Protein AF-A0A940KPQ1-F1 (afdb_monomer_lite)

Sequence (188 aa):
MYTQKNNQLLLIQVLRGIASFMVVLFHATENFRLNFDSEFLSGFFSFGAAGVDLFFVLSGFIITYTSGSLVGRPSNVSYFLKRRVIRIFPIYWIIAAAFLCVQLALPSFYKNGYSFTGFNLLGTFLLLPGHSMVNGVSWTLTNELFFYILFIAAFLIRNRALLYSLATGYCLLLIGVFFSGQFMSLSD

pLDDT: mean 78.95, std 11.66, range [35.66, 93.62]

Radius of gyration: 18.88 Å; chains: 1; bounding box: 43×40×50 Å

Secondary structure (DSSP, 8-state):
-HHHHHHHHHHHHHHHHHHHHHHHHHHHHHHHHHHH---TTTTTTGGGGHHHHHHHHHHHHHHHHHHGGGTT-HHHHHHHHHHHHHHHHHHHHHHHHHHHHHHHH-GGG-SS-----HHHHHHHHHT-SSS--SSGGGHHHHHHHHHHHHHHHHHH---HHHHHHHHHHHHHHHHHHHHHHHHHTT--

Foldseek 3Di:
DVVVVVVVVVVLVVLLVVLVVLLVVQVVQVLCCQQVVDCVCPPVSVVSVVSLVSNVVSLLVCLCVVCPVVAPPPVVLVVVVVVVCVVPLVVQVVVQVVLVVCCVVPVSSGPDGADPDPVQVCCQNVVNPDHDHSDNVSVSVSVSVVSSVLSVCVRPPPDVVVSVCVVVVVVVVVVVSVVVVVVVVVVD

Structure (mmCIF, N/CA/C/O backbone):
data_AF-A0A940KPQ1-F1
#
_entry.id   AF-A0A940KPQ1-F1
#
loop_
_atom_site.group_PDB
_atom_site.id
_atom_site.type_symbol
_atom_site.label_atom_id
_atom_site.label_alt_id
_atom_site.label_comp_id
_atom_site.label_asym_id
_atom_site.label_entity_id
_atom_site.label_seq_id
_atom_site.pdbx_PDB_ins_code
_atom_site.Cartn_x
_atom_site.Cartn_y
_atom_site.Cartn_z
_atom_site.occupancy
_atom_site.B_iso_or_equiv
_atom_site.auth_seq_id
_atom_site.auth_comp_id
_atom_site.auth_asym_id
_atom_site.auth_atom_id
_atom_site.pdbx_PDB_model_num
ATOM 1 N N . MET A 1 1 ? -15.931 -24.791 19.110 1.00 51.72 1 MET A N 1
ATOM 2 C CA . MET A 1 1 ? -16.260 -23.411 18.674 1.00 51.72 1 MET A CA 1
ATOM 3 C C . MET A 1 1 ? -15.014 -22.543 18.429 1.00 51.72 1 MET A C 1
ATOM 5 O O . MET A 1 1 ? -14.944 -21.917 17.380 1.00 51.72 1 MET A O 1
ATOM 9 N N . TYR A 1 2 ? -13.992 -22.548 19.303 1.00 54.06 2 TYR A N 1
ATOM 10 C CA . TYR A 1 2 ? -12.724 -21.809 19.086 1.00 54.06 2 TYR A CA 1
ATOM 11 C C . TYR A 1 2 ? -11.953 -22.211 17.812 1.00 54.06 2 TYR A C 1
ATOM 13 O O . TYR A 1 2 ? -11.457 -21.350 17.089 1.00 54.06 2 TYR A O 1
ATOM 21 N N . THR A 1 3 ? -11.905 -23.504 17.489 1.00 63.06 3 THR A N 1
ATOM 22 C CA . THR A 1 3 ? -11.176 -24.042 16.327 1.00 63.06 3 THR A CA 1
ATOM 23 C C . THR A 1 3 ? -11.735 -23.543 14.989 1.00 63.06 3 THR A C 1
ATOM 25 O O . THR A 1 3 ? -10.985 -23.244 14.066 1.00 63.06 3 THR A O 1
ATOM 28 N N . GLN A 1 4 ? -13.057 -23.367 14.897 1.00 63.44 4 GLN A N 1
ATOM 29 C CA . GLN A 1 4 ? -13.730 -22.927 13.671 1.00 63.44 4 GLN A CA 1
ATOM 30 C C . GLN A 1 4 ? -13.425 -21.455 13.345 1.00 63.44 4 GLN A C 1
ATOM 32 O O . GLN A 1 4 ? -13.204 -21.111 12.186 1.00 63.44 4 GLN A O 1
ATOM 37 N N . LYS A 1 5 ? -13.332 -20.597 14.372 1.00 66.56 5 LYS A N 1
ATOM 38 C CA . LYS A 1 5 ? -13.001 -19.170 14.222 1.00 66.56 5 LYS A CA 1
ATOM 39 C C . LYS A 1 5 ? -11.561 -18.961 13.737 1.00 66.56 5 LYS A C 1
ATOM 41 O O . LYS A 1 5 ? -11.316 -18.091 12.905 1.00 66.56 5 LYS A O 1
ATOM 46 N N . ASN A 1 6 ? -10.625 -19.789 14.203 1.00 72.75 6 ASN A N 1
ATOM 47 C CA . ASN A 1 6 ? -9.234 -19.756 13.743 1.00 72.75 6 ASN A CA 1
ATOM 48 C C . ASN A 1 6 ? -9.102 -20.223 12.288 1.00 72.75 6 ASN A C 1
ATOM 50 O O . ASN A 1 6 ? -8.388 -19.588 11.516 1.00 72.75 6 ASN A O 1
ATOM 54 N N . ASN A 1 7 ? -9.849 -21.257 11.888 1.00 76.75 7 ASN A N 1
ATOM 55 C CA . ASN A 1 7 ? -9.858 -21.734 10.502 1.00 76.75 7 ASN A CA 1
ATOM 56 C C . ASN A 1 7 ? -10.435 -20.692 9.530 1.00 76.75 7 ASN A C 1
ATOM 58 O O . ASN A 1 7 ? -9.906 -20.522 8.436 1.00 76.75 7 ASN A O 1
ATOM 62 N N . GLN A 1 8 ? -11.469 -19.946 9.933 1.00 79.69 8 GLN A N 1
ATOM 63 C CA . GLN A 1 8 ? -12.018 -18.849 9.124 1.00 79.69 8 GLN A CA 1
ATOM 64 C C . GLN A 1 8 ? -11.009 -17.712 8.931 1.00 79.69 8 GLN A C 1
ATOM 66 O O . GLN A 1 8 ? -10.818 -17.235 7.814 1.00 79.69 8 GLN A O 1
ATOM 71 N N . LEU A 1 9 ? -10.326 -17.296 10.002 1.00 82.19 9 LEU A N 1
ATOM 72 C CA . LEU A 1 9 ? -9.284 -16.272 9.907 1.00 82.19 9 LEU A CA 1
ATOM 73 C C . LEU A 1 9 ? -8.110 -16.743 9.044 1.00 82.19 9 LEU A C 1
ATOM 75 O O . LEU A 1 9 ? -7.600 -15.957 8.250 1.00 82.19 9 LEU A O 1
ATOM 79 N N . LEU A 1 10 ? -7.715 -18.015 9.158 1.00 88.69 10 LEU A N 1
ATOM 80 C CA . LEU A 1 10 ? -6.682 -18.616 8.317 1.00 88.69 10 LEU A CA 1
ATOM 81 C C . LEU A 1 10 ? -7.077 -18.582 6.838 1.00 88.69 10 LEU A C 1
ATOM 83 O O . LEU A 1 10 ? -6.284 -18.123 6.022 1.00 88.69 10 LEU A O 1
ATOM 87 N N . LEU A 1 11 ? -8.305 -18.988 6.502 1.00 90.31 11 LEU A N 1
ATOM 88 C CA . LEU A 1 11 ? -8.808 -18.965 5.127 1.00 90.31 11 LEU A CA 1
ATOM 89 C C . LEU A 1 11 ? -8.723 -17.557 4.525 1.00 90.31 11 LEU A C 1
ATOM 91 O O . LEU A 1 11 ? -8.277 -17.395 3.395 1.00 90.31 11 LEU A O 1
ATOM 95 N N . ILE A 1 12 ? -9.082 -16.522 5.289 1.00 89.81 12 ILE A N 1
ATOM 96 C CA . ILE A 1 12 ? -8.999 -15.144 4.793 1.00 89.81 12 ILE A CA 1
ATOM 97 C C . ILE A 1 12 ? -7.542 -14.716 4.586 1.00 89.81 12 ILE A C 1
ATOM 99 O O . ILE A 1 12 ? -7.241 -14.039 3.606 1.00 89.81 12 ILE A O 1
ATOM 103 N N . GLN A 1 13 ? -6.616 -15.111 5.465 1.00 88.44 13 GLN A N 1
ATOM 104 C CA . GLN A 1 13 ? -5.192 -14.837 5.239 1.00 88.44 13 GLN A CA 1
ATOM 105 C C . GLN A 1 13 ? -4.672 -15.551 3.985 1.00 88.44 13 GLN A C 1
ATOM 107 O O . GLN A 1 13 ? -3.906 -14.953 3.234 1.00 88.44 13 GLN A O 1
ATOM 112 N N . VAL A 1 14 ? -5.118 -16.784 3.729 1.00 92.12 14 VAL A N 1
ATOM 113 C CA . VAL A 1 14 ? -4.791 -17.535 2.506 1.00 92.12 14 VAL A CA 1
ATOM 114 C C . VAL A 1 14 ? -5.335 -16.813 1.274 1.00 92.12 14 VAL A C 1
ATOM 116 O O . VAL A 1 14 ? -4.585 -16.583 0.331 1.00 92.12 14 VAL A O 1
ATOM 119 N N . LEU A 1 15 ? -6.596 -16.374 1.302 1.00 92.12 15 LEU A N 1
ATOM 120 C CA . LEU A 1 15 ? -7.201 -15.607 0.209 1.00 92.12 15 LEU A CA 1
ATOM 121 C C . LEU A 1 15 ? -6.478 -14.279 -0.039 1.00 92.12 15 LEU A C 1
ATOM 123 O O . LEU A 1 15 ? -6.266 -13.912 -1.189 1.00 92.12 15 LEU A O 1
ATOM 127 N N . ARG A 1 16 ? -6.034 -13.582 1.015 1.00 90.00 16 ARG A N 1
ATOM 128 C CA . ARG A 1 16 ? -5.179 -12.390 0.875 1.00 90.00 16 ARG A CA 1
ATOM 129 C C . ARG A 1 16 ? -3.834 -12.732 0.239 1.00 90.00 16 ARG A C 1
ATOM 131 O O . ARG A 1 16 ? -3.353 -11.960 -0.582 1.00 90.00 16 ARG A O 1
ATOM 138 N N . GLY A 1 17 ? -3.254 -13.879 0.590 1.00 89.69 17 GLY A N 1
ATOM 139 C CA . GLY A 1 17 ? -2.050 -14.408 -0.049 1.00 89.69 17 GLY A CA 1
ATOM 140 C C . GLY A 1 17 ? -2.253 -14.614 -1.548 1.00 89.69 17 GLY A C 1
ATOM 141 O O . GLY A 1 17 ? -1.495 -14.065 -2.343 1.00 89.69 17 GLY A O 1
ATOM 142 N N . ILE A 1 18 ? -3.328 -15.304 -1.935 1.00 93.31 18 ILE A N 1
ATOM 143 C CA . ILE A 1 18 ? -3.707 -15.518 -3.340 1.00 93.31 18 ILE A CA 1
ATOM 144 C C . ILE A 1 18 ? -3.902 -14.176 -4.056 1.00 93.31 18 ILE A C 1
ATOM 146 O O . ILE A 1 18 ? -3.306 -13.956 -5.106 1.00 93.31 18 ILE A O 1
ATOM 150 N N . ALA A 1 19 ? -4.657 -13.253 -3.457 1.00 91.25 19 ALA A N 1
ATOM 151 C CA . ALA A 1 19 ? -4.898 -11.922 -4.005 1.00 91.25 19 ALA A CA 1
ATOM 152 C C . ALA A 1 19 ? -3.587 -11.151 -4.241 1.00 91.25 19 ALA A C 1
ATOM 154 O O . ALA A 1 19 ? -3.360 -10.633 -5.330 1.00 91.25 19 ALA A O 1
ATOM 155 N N . SER A 1 20 ? -2.678 -11.139 -3.261 1.00 89.38 20 SER A N 1
ATOM 156 C CA . SER A 1 20 ? -1.368 -10.493 -3.412 1.00 89.38 20 SER A CA 1
ATOM 157 C C . SER A 1 20 ? -0.490 -11.167 -4.472 1.00 89.38 20 SER A C 1
ATOM 159 O O . SER A 1 20 ? 0.206 -10.483 -5.216 1.00 89.38 20 SER A O 1
ATOM 161 N N . PHE A 1 21 ? -0.553 -12.494 -4.595 1.00 91.38 21 PHE A N 1
ATOM 162 C CA . PHE A 1 21 ? 0.212 -13.236 -5.595 1.00 91.38 21 PHE A CA 1
ATOM 163 C C . PHE A 1 21 ? -0.278 -12.953 -7.019 1.00 91.38 21 PHE A C 1
ATOM 165 O O . PHE A 1 21 ? 0.530 -12.738 -7.918 1.00 91.38 21 PHE A O 1
ATOM 172 N N . MET A 1 22 ? -1.594 -12.861 -7.212 1.00 91.19 22 MET A N 1
ATOM 173 C CA . MET A 1 22 ? -2.201 -12.432 -8.474 1.00 91.19 22 MET A CA 1
ATOM 174 C C . MET A 1 22 ? -1.695 -11.049 -8.915 1.00 91.19 22 MET A C 1
ATOM 176 O O . MET A 1 22 ? -1.336 -10.870 -10.078 1.00 91.19 22 MET A O 1
ATOM 180 N N . VAL A 1 23 ? -1.600 -10.098 -7.980 1.00 88.50 23 VAL A N 1
ATOM 181 C CA . VAL A 1 23 ? -1.068 -8.747 -8.232 1.00 88.50 23 VAL A CA 1
ATOM 182 C C . VAL A 1 23 ? 0.413 -8.790 -8.614 1.00 88.50 23 VAL A C 1
ATOM 184 O O . VAL A 1 23 ? 0.829 -8.104 -9.548 1.00 88.50 23 VAL A O 1
ATOM 187 N N . VAL A 1 24 ? 1.211 -9.622 -7.933 1.00 89.31 24 VAL A N 1
ATOM 188 C CA . VAL A 1 24 ? 2.631 -9.826 -8.266 1.00 89.31 24 VAL A CA 1
ATOM 189 C C . VAL A 1 24 ? 2.787 -10.368 -9.684 1.00 89.31 24 VAL A C 1
ATOM 191 O O . VAL A 1 24 ? 3.602 -9.838 -10.431 1.00 89.31 24 VAL A O 1
ATOM 194 N N . LEU A 1 25 ? 2.005 -11.379 -10.074 1.00 90.00 25 LEU A N 1
ATOM 195 C CA . LEU A 1 25 ? 2.069 -11.956 -11.419 1.00 90.00 25 LEU A CA 1
ATOM 196 C C . LEU A 1 25 ? 1.697 -10.935 -12.496 1.00 90.00 25 LEU A C 1
ATOM 198 O O . LEU A 1 25 ? 2.439 -10.787 -13.464 1.00 90.00 25 LEU A O 1
ATOM 202 N N . PHE A 1 26 ? 0.610 -10.186 -12.289 1.00 88.81 26 PHE A N 1
ATOM 203 C CA . PHE A 1 26 ? 0.192 -9.118 -13.198 1.00 88.81 26 PHE A CA 1
ATOM 204 C C . PHE A 1 26 ? 1.308 -8.088 -13.414 1.00 88.81 26 PHE A C 1
ATOM 206 O O . PHE A 1 26 ? 1.718 -7.834 -14.550 1.00 88.81 26 PHE A O 1
ATOM 213 N N . HIS A 1 27 ? 1.861 -7.542 -12.327 1.00 86.38 27 HIS A N 1
ATOM 214 C CA . HIS A 1 27 ? 2.927 -6.549 -12.423 1.00 86.38 27 HIS A CA 1
ATOM 215 C C . HIS A 1 27 ? 4.235 -7.131 -12.953 1.00 86.38 27 HIS A C 1
ATOM 217 O O . HIS A 1 27 ? 4.940 -6.424 -13.664 1.00 86.38 27 HIS A O 1
ATOM 223 N N . ALA A 1 28 ? 4.571 -8.384 -12.649 1.00 85.75 28 ALA A N 1
ATOM 224 C CA . ALA A 1 28 ? 5.760 -9.028 -13.195 1.00 85.75 28 ALA A CA 1
ATOM 225 C C . ALA A 1 28 ? 5.675 -9.124 -14.722 1.00 85.75 28 ALA A C 1
ATOM 227 O O . ALA A 1 28 ? 6.611 -8.712 -15.404 1.00 85.75 28 ALA A O 1
ATOM 228 N N . THR A 1 29 ? 4.540 -9.579 -15.263 1.00 86.94 29 THR A N 1
ATOM 229 C CA . THR A 1 29 ? 4.355 -9.651 -16.719 1.00 86.94 29 THR A CA 1
ATOM 230 C C . THR A 1 29 ? 4.298 -8.286 -17.382 1.00 86.94 29 THR A C 1
ATOM 232 O O . THR A 1 29 ? 4.882 -8.110 -18.446 1.00 86.94 29 THR A O 1
ATOM 235 N N . GLU A 1 30 ? 3.671 -7.295 -16.745 1.00 83.94 30 GLU A N 1
ATOM 236 C CA . GLU A 1 30 ? 3.587 -5.954 -17.324 1.00 83.94 30 GLU A CA 1
ATOM 237 C C . GLU A 1 30 ? 4.941 -5.233 -17.296 1.00 83.94 30 GLU A C 1
ATOM 239 O O . GLU A 1 30 ? 5.336 -4.616 -18.281 1.00 83.94 30 GLU A O 1
ATOM 244 N N . ASN A 1 31 ? 5.719 -5.379 -16.217 1.00 80.75 31 ASN A N 1
ATOM 245 C CA . ASN A 1 31 ? 7.088 -4.861 -16.175 1.00 80.75 31 ASN A CA 1
ATOM 246 C C . ASN A 1 31 ? 7.994 -5.572 -17.183 1.00 80.75 31 ASN A C 1
ATOM 248 O O . ASN A 1 31 ? 8.856 -4.922 -17.772 1.00 80.75 31 ASN A O 1
ATOM 252 N N . PHE A 1 32 ? 7.811 -6.878 -17.398 1.00 83.00 32 PHE A N 1
ATOM 253 C CA . PHE A 1 32 ? 8.580 -7.610 -18.399 1.00 83.00 32 PHE A CA 1
ATOM 254 C C . PHE A 1 32 ? 8.265 -7.105 -19.813 1.00 83.00 32 PHE A C 1
ATOM 256 O O . PHE A 1 32 ? 9.176 -6.795 -20.579 1.00 83.00 32 PHE A O 1
ATOM 263 N N . ARG A 1 33 ? 6.977 -6.912 -20.117 1.00 84.31 33 ARG A N 1
ATOM 264 C CA . ARG A 1 33 ? 6.513 -6.340 -21.384 1.00 84.31 33 ARG A CA 1
ATOM 265 C C . ARG A 1 33 ? 7.073 -4.943 -21.630 1.00 84.31 33 ARG A C 1
ATOM 267 O O . ARG A 1 33 ? 7.603 -4.686 -22.703 1.00 84.31 33 ARG A O 1
ATOM 274 N N . LEU A 1 34 ? 6.980 -4.056 -20.638 1.00 81.25 34 LEU A N 1
ATOM 275 C CA . LEU A 1 34 ? 7.392 -2.657 -20.771 1.0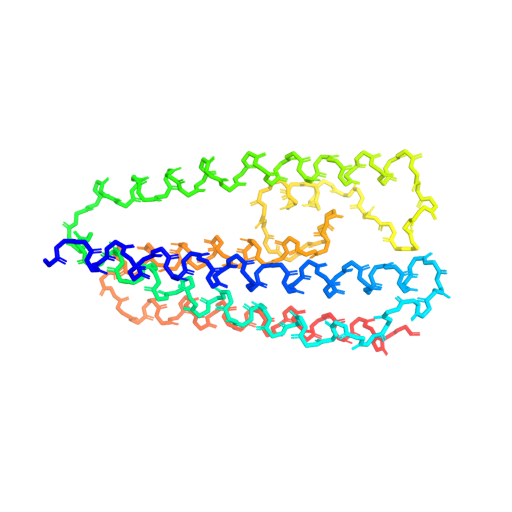0 81.25 34 LEU A CA 1
ATOM 276 C C . LEU A 1 34 ? 8.912 -2.481 -20.872 1.00 81.25 34 LEU A C 1
ATOM 278 O O . LEU A 1 34 ? 9.370 -1.626 -21.626 1.00 81.25 34 LEU A O 1
ATOM 282 N N . ASN A 1 35 ? 9.703 -3.258 -20.125 1.00 79.88 35 ASN A N 1
ATOM 283 C CA . ASN A 1 35 ? 11.156 -3.063 -20.075 1.00 79.88 35 ASN A CA 1
ATOM 284 C C . ASN A 1 35 ? 11.928 -3.902 -21.106 1.00 79.88 35 ASN A C 1
ATOM 286 O O . ASN A 1 35 ? 13.008 -3.481 -21.512 1.00 79.88 35 ASN A O 1
ATOM 290 N N . PHE A 1 36 ? 11.385 -5.036 -21.566 1.00 80.00 36 PHE A N 1
ATOM 291 C CA . PHE A 1 36 ? 12.071 -5.947 -22.497 1.00 80.00 36 PHE A CA 1
ATOM 292 C C . PHE A 1 36 ? 11.405 -6.072 -23.873 1.00 80.00 36 PHE A C 1
ATOM 294 O O . PHE A 1 36 ? 11.837 -6.909 -24.662 1.00 80.00 36 PHE A O 1
ATOM 301 N N . ASP A 1 37 ? 10.353 -5.293 -24.154 1.00 79.56 37 ASP A N 1
ATOM 302 C CA . ASP A 1 37 ? 9.565 -5.370 -25.398 1.00 79.56 37 ASP A CA 1
ATOM 303 C C . ASP A 1 37 ? 9.145 -6.809 -25.748 1.00 79.56 37 ASP A C 1
ATOM 305 O O . ASP A 1 37 ? 9.124 -7.226 -26.904 1.00 79.56 37 ASP A O 1
ATOM 309 N N . SER A 1 38 ? 8.832 -7.596 -24.715 1.00 79.06 38 SER A N 1
ATOM 310 C CA . SER A 1 38 ? 8.488 -9.007 -24.844 1.00 79.06 38 SER A CA 1
ATOM 311 C C . SER A 1 38 ? 7.015 -9.235 -24.542 1.00 79.06 38 SER A C 1
ATOM 313 O O . SER A 1 38 ? 6.524 -8.891 -23.470 1.00 79.06 38 SER A O 1
ATOM 315 N N . GLU A 1 39 ? 6.311 -9.898 -25.455 1.00 81.31 39 GLU A N 1
ATOM 316 C CA . GLU A 1 39 ? 4.930 -10.334 -25.224 1.00 81.31 39 GLU A CA 1
ATOM 317 C C . GLU A 1 39 ? 4.837 -11.627 -24.399 1.00 81.31 39 GLU A C 1
ATOM 319 O O . GLU A 1 39 ? 3.757 -12.200 -24.256 1.00 81.31 39 GLU A O 1
ATOM 324 N N . PHE A 1 40 ? 5.952 -12.108 -23.839 1.00 74.19 40 PHE A N 1
ATOM 325 C CA . PHE A 1 40 ? 5.974 -13.329 -23.043 1.00 74.19 40 PHE A CA 1
ATOM 326 C C . PHE A 1 40 ? 4.969 -13.244 -21.883 1.00 74.19 40 PHE A C 1
ATOM 328 O O . PHE A 1 40 ? 5.137 -12.460 -20.950 1.00 74.19 40 PHE A O 1
ATOM 335 N N . LEU A 1 41 ? 3.907 -14.058 -21.963 1.00 75.31 41 LEU A N 1
ATOM 336 C CA . LEU A 1 41 ? 2.776 -14.090 -21.022 1.00 75.31 41 LEU A CA 1
ATOM 337 C C . LEU A 1 41 ? 1.992 -12.766 -20.913 1.00 75.31 41 LEU A C 1
ATOM 339 O O . LEU A 1 41 ? 1.217 -12.584 -19.969 1.00 75.31 41 LEU A O 1
ATOM 343 N N . SER A 1 42 ? 2.146 -11.854 -21.879 1.00 76.31 42 SER A N 1
ATOM 344 C CA . SER A 1 42 ? 1.364 -10.620 -21.941 1.00 76.31 42 SER A CA 1
ATOM 345 C C . SER A 1 42 ? -0.131 -10.937 -22.009 1.00 76.31 42 SER A C 1
ATOM 347 O O . SER A 1 42 ? -0.561 -11.864 -22.693 1.00 76.31 42 SER A O 1
ATOM 349 N N . GLY A 1 43 ? -0.933 -10.218 -21.224 1.00 76.19 43 GLY A N 1
ATOM 350 C CA . GLY A 1 43 ? -2.380 -10.432 -21.128 1.00 76.19 43 GLY A CA 1
ATOM 351 C C . GLY A 1 43 ? -2.805 -11.694 -20.365 1.00 76.19 43 GLY A C 1
ATOM 352 O O . GLY A 1 43 ? -3.913 -11.710 -19.825 1.00 76.19 43 GLY A O 1
ATOM 353 N N . PHE A 1 44 ? -1.937 -12.704 -20.223 1.00 81.81 44 PHE A N 1
ATOM 354 C CA . PHE A 1 44 ? -2.263 -13.964 -19.545 1.00 81.81 44 PHE A CA 1
ATOM 355 C C . PHE A 1 44 ? -2.635 -13.744 -18.077 1.00 81.81 44 PHE A C 1
ATOM 357 O O . PHE A 1 44 ? -3.605 -14.318 -17.597 1.00 81.81 44 PHE A O 1
ATOM 364 N N . PHE A 1 45 ? -1.926 -12.848 -17.384 1.00 86.25 45 PHE A N 1
ATOM 365 C CA . PHE A 1 45 ? -2.213 -12.473 -15.994 1.00 86.25 45 PHE A CA 1
ATOM 366 C C . PHE A 1 45 ? -2.970 -11.148 -15.854 1.00 86.25 45 PHE A C 1
ATOM 368 O O . PHE A 1 45 ? -2.969 -10.561 -14.775 1.00 86.25 45 PHE A O 1
ATOM 375 N N . SER A 1 46 ? -3.655 -10.677 -16.903 1.00 82.56 46 SER A N 1
ATOM 376 C CA . SER A 1 46 ? -4.476 -9.451 -16.852 1.00 82.56 46 SER A CA 1
ATOM 377 C C . SER A 1 46 ? -5.535 -9.493 -15.743 1.00 82.56 46 SER A C 1
ATOM 379 O O . SER A 1 46 ? -5.765 -8.501 -15.054 1.00 82.56 46 SER A O 1
ATOM 381 N N . PHE A 1 47 ? -6.102 -10.676 -15.486 1.00 83.88 47 PHE A N 1
ATOM 382 C CA . PHE A 1 47 ? -7.036 -10.922 -14.386 1.00 83.88 47 PHE A CA 1
ATOM 383 C C . PHE A 1 47 ? -6.423 -10.672 -12.996 1.00 83.88 47 PHE A C 1
ATOM 385 O O . PHE A 1 47 ? -7.151 -10.507 -12.018 1.00 83.88 47 PHE A O 1
ATOM 392 N N . GLY A 1 48 ? -5.091 -10.628 -12.885 1.00 84.12 48 GLY A N 1
ATOM 393 C CA . GLY A 1 48 ? -4.393 -10.370 -11.633 1.00 84.12 48 GLY A CA 1
ATOM 394 C C . GLY A 1 48 ? -4.633 -8.968 -11.070 1.00 84.12 48 GLY A C 1
ATOM 395 O O . GLY A 1 48 ? -4.513 -8.782 -9.859 1.00 84.12 48 GLY A O 1
ATOM 396 N N . ALA A 1 49 ? -5.087 -8.019 -11.899 1.00 83.62 49 ALA A N 1
ATOM 397 C CA . ALA A 1 49 ? -5.545 -6.704 -11.452 1.00 83.62 49 ALA A CA 1
ATOM 398 C C . ALA A 1 49 ? -6.708 -6.797 -10.443 1.00 83.62 49 ALA A C 1
ATOM 400 O O . ALA A 1 49 ? -6.715 -6.071 -9.450 1.00 83.62 49 ALA A O 1
ATOM 401 N N . ALA A 1 50 ? -7.619 -7.767 -10.608 1.00 87.00 50 ALA A N 1
ATOM 402 C CA . ALA A 1 50 ? -8.722 -8.010 -9.667 1.00 87.00 50 ALA A CA 1
ATOM 403 C C . ALA A 1 50 ? -8.240 -8.471 -8.276 1.00 87.00 50 ALA A C 1
ATOM 405 O O . ALA A 1 50 ? -8.979 -8.408 -7.289 1.00 87.00 50 ALA A O 1
ATOM 406 N N . GLY A 1 51 ? -6.985 -8.924 -8.170 1.00 87.06 51 GLY A N 1
ATOM 407 C CA . GLY A 1 51 ? -6.356 -9.240 -6.891 1.00 87.06 51 GLY A CA 1
ATOM 408 C C . GLY A 1 51 ? -6.272 -8.022 -5.967 1.00 87.06 51 GLY A C 1
ATOM 409 O O . GLY A 1 51 ? -6.375 -8.178 -4.751 1.00 87.06 51 GLY A O 1
ATOM 410 N N . VAL A 1 52 ? -6.162 -6.809 -6.519 1.00 84.62 52 VAL A N 1
ATOM 411 C CA . VAL A 1 52 ? -6.148 -5.566 -5.734 1.00 84.62 52 VAL A CA 1
ATOM 412 C C . VAL A 1 52 ? -7.482 -5.377 -5.010 1.00 84.62 52 VAL A C 1
ATOM 414 O O . VAL A 1 52 ? -7.502 -5.220 -3.786 1.00 84.62 52 VAL A O 1
ATOM 417 N N . ASP A 1 53 ? -8.596 -5.473 -5.738 1.00 87.69 53 ASP A N 1
ATOM 418 C CA . ASP A 1 53 ? -9.945 -5.311 -5.185 1.00 87.69 53 ASP A CA 1
ATOM 419 C C . ASP A 1 53 ? -10.223 -6.346 -4.092 1.00 87.69 53 ASP A C 1
ATOM 421 O O . ASP A 1 53 ? -10.654 -6.011 -2.982 1.00 87.69 53 ASP A O 1
ATOM 425 N N . LEU A 1 54 ? -9.892 -7.612 -4.367 1.00 87.81 54 LEU A N 1
ATOM 426 C CA . LEU A 1 54 ? -10.058 -8.700 -3.409 1.00 87.81 54 LEU A CA 1
ATOM 427 C C . LEU A 1 54 ? -9.219 -8.469 -2.144 1.00 87.81 54 LEU A C 1
ATOM 429 O O . LEU A 1 54 ? -9.717 -8.639 -1.028 1.00 87.81 54 LEU A O 1
ATOM 433 N N . PHE A 1 55 ? -7.960 -8.048 -2.286 1.00 87.88 55 PHE A N 1
ATOM 434 C CA . PHE A 1 55 ? -7.086 -7.780 -1.146 1.00 87.88 55 PHE A CA 1
ATOM 435 C C . PHE A 1 55 ? -7.647 -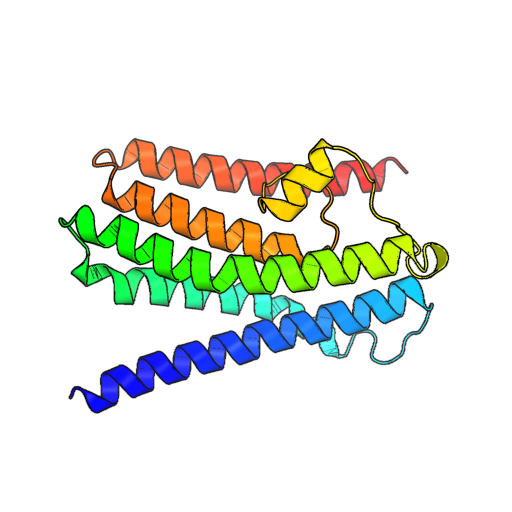6.676 -0.240 1.00 87.88 55 PHE A C 1
ATOM 437 O O . PHE A 1 55 ? -7.636 -6.829 0.989 1.00 87.88 55 PHE A O 1
ATOM 444 N N . PHE A 1 56 ? -8.170 -5.590 -0.816 1.00 84.94 56 PHE A N 1
ATOM 445 C CA . PHE A 1 56 ? -8.736 -4.482 -0.044 1.00 84.94 56 PHE A CA 1
ATOM 446 C C . PHE A 1 56 ? -10.039 -4.860 0.659 1.00 84.94 56 PHE A C 1
ATOM 448 O O . PHE A 1 56 ? -10.172 -4.589 1.856 1.00 84.94 56 PHE A O 1
ATOM 455 N N . VAL A 1 57 ? -10.958 -5.553 -0.020 1.00 87.56 57 VAL A N 1
ATOM 456 C CA . VAL A 1 57 ? -12.215 -6.024 0.588 1.00 87.56 57 VAL A CA 1
ATOM 457 C C . VAL A 1 57 ? -11.934 -6.942 1.780 1.00 87.56 57 VAL A C 1
ATOM 459 O O . VAL A 1 57 ? -12.475 -6.738 2.872 1.00 87.56 57 VAL A O 1
ATOM 462 N N . LEU A 1 58 ? -11.028 -7.913 1.622 1.00 87.69 58 LEU A N 1
ATOM 463 C CA . LEU A 1 58 ? -10.658 -8.834 2.701 1.00 87.69 58 LEU A CA 1
ATOM 464 C C . LEU A 1 58 ? -9.934 -8.127 3.853 1.00 87.69 58 LEU A C 1
ATOM 466 O O . LEU A 1 58 ? -10.129 -8.483 5.019 1.00 87.69 58 LEU A O 1
ATOM 470 N N . SER A 1 59 ? -9.110 -7.122 3.552 1.00 84.06 59 SER A N 1
ATOM 471 C CA . SER A 1 59 ? -8.417 -6.333 4.574 1.00 84.06 59 SER A CA 1
ATOM 472 C C . SER A 1 59 ? -9.409 -5.499 5.388 1.00 84.06 59 SER A C 1
ATOM 474 O O . SER A 1 59 ? -9.367 -5.554 6.618 1.00 84.06 59 SER A O 1
ATOM 476 N N . GLY A 1 60 ? -10.367 -4.826 4.742 1.00 81.94 60 GLY A N 1
ATOM 477 C CA . GLY A 1 60 ? -11.454 -4.108 5.418 1.00 81.94 60 GLY A CA 1
ATOM 478 C C . GLY A 1 60 ? -12.312 -5.024 6.297 1.00 81.94 60 GLY A C 1
ATOM 479 O O . GLY A 1 60 ? -12.581 -4.704 7.461 1.00 81.94 60 GLY A O 1
ATOM 480 N N . PHE A 1 61 ? -12.659 -6.210 5.789 1.00 84.75 61 PHE A N 1
ATOM 481 C CA . PHE A 1 61 ? -13.373 -7.230 6.558 1.00 84.75 61 PHE A CA 1
ATOM 482 C C . PHE A 1 61 ? -12.582 -7.686 7.793 1.00 84.75 61 PHE A C 1
ATOM 484 O O . PHE A 1 61 ? -13.106 -7.664 8.903 1.00 84.75 61 PHE A O 1
ATOM 491 N N . ILE A 1 62 ? -11.303 -8.057 7.651 1.00 83.31 62 ILE A N 1
ATOM 492 C CA . ILE A 1 62 ? -10.482 -8.489 8.796 1.00 83.31 62 ILE A CA 1
ATOM 493 C C . ILE A 1 62 ? -10.341 -7.375 9.823 1.00 83.31 62 ILE A C 1
ATOM 495 O O . ILE A 1 62 ? -10.429 -7.640 11.023 1.00 83.31 62 ILE A O 1
ATOM 499 N N . ILE A 1 63 ? -10.083 -6.146 9.378 1.00 78.88 63 ILE A N 1
ATOM 500 C CA . ILE A 1 63 ? -9.895 -5.007 10.273 1.00 78.88 63 ILE A CA 1
ATOM 501 C C . ILE A 1 63 ? -11.162 -4.805 11.102 1.00 78.88 63 ILE A C 1
ATOM 503 O O . ILE A 1 63 ? -11.069 -4.796 12.324 1.00 78.88 63 ILE A O 1
ATOM 507 N N . THR A 1 64 ? -12.336 -4.736 10.478 1.00 77.06 64 THR A N 1
ATOM 508 C CA . THR A 1 64 ? -13.614 -4.567 11.189 1.00 77.06 64 THR A CA 1
ATOM 509 C C . THR A 1 64 ? -13.939 -5.761 12.094 1.00 77.06 64 THR A C 1
ATOM 511 O O . THR A 1 64 ? -14.230 -5.574 13.276 1.00 77.06 64 THR A O 1
ATOM 514 N N . TYR A 1 65 ? -13.790 -6.989 11.595 1.00 77.44 65 TYR A N 1
ATOM 515 C CA . TYR A 1 65 ? -14.097 -8.221 12.326 1.00 77.44 65 TYR A CA 1
ATOM 516 C C . TYR A 1 65 ? -13.196 -8.451 13.550 1.00 77.44 65 TYR A C 1
ATOM 518 O O . TYR A 1 65 ? -13.671 -8.832 14.619 1.00 77.44 65 TYR A O 1
ATOM 526 N N . THR A 1 66 ? -11.888 -8.204 13.427 1.00 75.44 66 THR A N 1
ATOM 527 C CA . THR A 1 66 ? -10.927 -8.393 14.535 1.00 75.44 66 THR A CA 1
ATOM 528 C C . THR A 1 66 ? -10.930 -7.242 15.532 1.00 75.44 66 THR A C 1
ATOM 530 O O . THR A 1 66 ? -10.508 -7.414 16.674 1.00 75.44 66 THR A O 1
ATOM 533 N N . SER A 1 67 ? -11.429 -6.080 15.122 1.00 68.88 67 SER A N 1
ATOM 534 C CA . SER A 1 67 ? -11.403 -4.868 15.935 1.00 68.88 67 SER A CA 1
ATOM 535 C C . SER A 1 67 ? -12.723 -4.556 16.629 1.00 68.88 67 SER A C 1
ATOM 537 O O . SER A 1 67 ? -12.770 -3.625 17.430 1.00 68.88 67 SER A O 1
ATOM 539 N N . GLY A 1 68 ? -13.783 -5.336 16.392 1.00 63.94 68 GLY A N 1
ATOM 540 C CA . GLY A 1 68 ? -15.039 -5.220 17.140 1.00 63.94 68 GLY A CA 1
ATOM 541 C C . GLY A 1 68 ? -14.846 -5.324 18.662 1.00 63.94 68 GLY A C 1
ATOM 542 O O . GLY A 1 68 ? -15.571 -4.690 19.419 1.00 63.94 68 GLY A O 1
ATOM 543 N N . SER A 1 69 ? -13.806 -6.028 19.129 1.00 55.81 69 SER A N 1
ATOM 544 C CA . SER A 1 69 ? -13.436 -6.100 20.552 1.00 55.81 69 SER A CA 1
ATOM 545 C C . SER A 1 69 ? -12.583 -4.924 21.059 1.00 55.81 69 SER A C 1
ATOM 547 O O . SER A 1 69 ? -12.234 -4.889 22.238 1.00 55.81 69 SER A O 1
ATOM 549 N N . LEU A 1 70 ? -12.187 -3.989 20.187 1.00 58.28 70 LEU A N 1
ATOM 550 C CA . LEU A 1 70 ? -11.359 -2.817 20.519 1.00 58.28 70 LEU A CA 1
ATOM 551 C C . LEU A 1 70 ? -12.208 -1.563 20.801 1.00 58.28 70 LEU A C 1
ATOM 553 O O . LEU A 1 70 ? -11.668 -0.544 21.235 1.00 58.28 70 LEU A O 1
ATOM 557 N N . VAL A 1 71 ? -13.530 -1.634 20.589 1.00 56.66 71 VAL A N 1
ATOM 558 C CA . VAL A 1 71 ? -14.474 -0.534 20.838 1.00 56.66 71 VAL A CA 1
ATOM 559 C C . VAL A 1 71 ? -14.382 -0.093 22.305 1.00 56.66 71 VAL A C 1
ATOM 561 O O . VAL A 1 71 ? -14.603 -0.883 23.219 1.00 56.66 71 VAL A O 1
ATOM 564 N N . GLY A 1 72 ? -14.030 1.178 22.530 1.00 56.69 72 GLY A N 1
ATOM 565 C CA . GLY A 1 72 ? -13.983 1.800 23.860 1.00 56.69 72 GLY A CA 1
ATOM 566 C C . GLY A 1 72 ? -12.673 1.647 24.645 1.00 56.69 72 GLY A C 1
ATOM 567 O O . GLY A 1 72 ? -12.634 2.039 25.808 1.00 56.69 72 GLY A O 1
ATOM 568 N N . ARG A 1 73 ? -11.592 1.106 24.056 1.00 63.66 73 ARG A N 1
ATOM 569 C CA . ARG A 1 73 ? -10.296 0.925 24.749 1.00 63.66 73 ARG A CA 1
ATOM 570 C C . ARG A 1 73 ? -9.123 1.562 23.981 1.00 63.66 73 ARG A C 1
ATOM 572 O O . ARG A 1 73 ? -8.508 0.890 23.152 1.00 63.66 73 ARG A O 1
ATOM 579 N N . PRO A 1 74 ? -8.756 2.826 24.272 1.00 61.38 74 PRO A N 1
ATOM 580 C CA . PRO A 1 74 ? -7.696 3.558 23.562 1.00 61.38 74 PRO A CA 1
ATOM 581 C C . PRO A 1 74 ? -6.320 2.873 23.594 1.00 61.38 74 PRO A C 1
ATOM 583 O O . PRO A 1 74 ? -5.585 2.906 22.608 1.00 61.38 74 PRO A O 1
ATOM 586 N N . SER A 1 75 ? -5.985 2.189 24.693 1.00 62.50 75 SER A N 1
ATOM 587 C CA . SER A 1 75 ? -4.733 1.429 24.844 1.00 62.50 75 SER A CA 1
ATOM 588 C C . SER A 1 75 ? -4.578 0.297 23.821 1.00 62.50 75 SER A C 1
ATOM 590 O O . SER A 1 75 ? -3.459 -0.081 23.476 1.00 62.50 75 SER A O 1
ATOM 592 N N . ASN A 1 76 ? -5.683 -0.205 23.270 1.00 71.19 76 ASN A N 1
ATOM 593 C CA . ASN A 1 76 ? -5.668 -1.282 22.289 1.00 71.19 76 ASN A CA 1
ATOM 594 C C . ASN A 1 76 ? -5.418 -0.788 20.850 1.00 71.19 76 ASN A C 1
ATOM 596 O O . ASN A 1 76 ? -5.014 -1.573 19.991 1.00 71.19 76 ASN A O 1
ATOM 600 N N . VAL A 1 77 ? -5.606 0.510 20.588 1.00 73.50 77 VAL A N 1
ATOM 601 C CA . VAL A 1 77 ? -5.398 1.128 19.268 1.00 73.50 77 VAL A CA 1
ATOM 602 C C . VAL A 1 77 ? -3.909 1.252 18.943 1.00 73.50 77 VAL A C 1
ATOM 604 O O . VAL A 1 77 ? -3.465 0.866 17.861 1.00 73.50 77 VAL A O 1
ATOM 607 N N . SER A 1 78 ? -3.106 1.731 19.897 1.00 76.25 78 SER A N 1
ATOM 608 C CA . SER A 1 78 ? -1.651 1.842 19.718 1.00 76.25 78 SER A CA 1
ATOM 609 C C . SER A 1 78 ? -1.002 0.466 19.535 1.00 76.25 78 SER A C 1
ATOM 611 O O . SER A 1 78 ? -0.102 0.296 18.712 1.00 76.25 78 SER A O 1
ATOM 613 N N . TYR A 1 79 ? -1.508 -0.546 20.240 1.00 80.31 79 TYR A N 1
ATOM 614 C CA . TYR A 1 79 ? -1.092 -1.936 20.087 1.00 80.31 79 TYR A CA 1
ATOM 615 C C . TYR A 1 79 ? -1.410 -2.503 18.697 1.00 80.31 79 TYR A C 1
ATOM 617 O O . TYR A 1 79 ? -0.564 -3.144 18.066 1.00 80.31 79 TYR A O 1
ATOM 625 N N . PHE A 1 80 ? -2.618 -2.232 18.198 1.00 79.19 80 PHE A N 1
ATOM 626 C CA . PHE A 1 80 ? -3.067 -2.622 16.863 1.00 79.19 80 PHE A CA 1
ATOM 627 C C . PHE A 1 80 ? -2.184 -2.029 15.756 1.00 79.19 80 PHE A C 1
ATOM 629 O O . PHE A 1 80 ? -1.829 -2.747 14.814 1.00 79.19 80 PHE A O 1
ATOM 636 N N . LEU A 1 81 ? -1.805 -0.751 15.886 1.00 81.75 81 LEU A N 1
ATOM 637 C CA . LEU A 1 81 ? -0.903 -0.067 14.958 1.00 81.75 81 LEU A CA 1
ATOM 638 C C . LEU A 1 81 ? 0.511 -0.623 15.007 1.00 81.75 81 LEU A C 1
ATOM 640 O O . LEU A 1 81 ? 1.060 -0.976 13.967 1.00 81.75 81 LEU A O 1
ATOM 644 N N . LYS A 1 82 ? 1.094 -0.742 16.205 1.00 85.44 82 LYS A N 1
ATOM 645 C CA . LYS A 1 82 ? 2.473 -1.223 16.372 1.00 85.44 82 LYS A CA 1
ATOM 646 C C . LYS A 1 82 ? 2.673 -2.581 15.707 1.00 85.44 82 LYS A C 1
ATOM 648 O O . LYS A 1 82 ? 3.630 -2.754 14.960 1.00 85.44 82 LYS A O 1
ATOM 653 N N . ARG A 1 83 ? 1.736 -3.518 15.897 1.00 84.25 83 ARG A N 1
ATOM 654 C CA . ARG A 1 83 ? 1.789 -4.839 15.246 1.00 84.25 83 ARG A CA 1
ATOM 655 C C . ARG A 1 83 ? 1.780 -4.764 13.716 1.00 84.25 83 ARG A C 1
ATOM 657 O O . ARG A 1 83 ? 2.372 -5.623 13.075 1.00 84.25 83 ARG A O 1
ATOM 664 N N . ARG A 1 84 ? 1.099 -3.777 13.131 1.00 86.00 84 ARG A N 1
ATOM 665 C CA . ARG A 1 84 ? 1.027 -3.592 11.672 1.00 86.00 84 ARG A CA 1
ATOM 666 C C . ARG A 1 84 ? 2.270 -2.911 11.131 1.00 86.00 84 ARG A C 1
ATOM 668 O O . ARG A 1 84 ? 2.846 -3.411 10.177 1.00 86.00 84 ARG A O 1
ATOM 675 N N . VAL A 1 85 ? 2.729 -1.850 11.787 1.00 87.38 85 VAL A N 1
ATOM 676 C CA . VAL A 1 85 ? 3.945 -1.123 11.399 1.00 87.38 85 VAL A CA 1
ATOM 677 C C . VAL A 1 85 ? 5.163 -2.046 11.438 1.00 87.38 85 VAL A C 1
ATOM 679 O O . VAL A 1 85 ? 5.868 -2.149 10.441 1.00 87.38 85 VAL A O 1
ATOM 682 N N . ILE A 1 86 ? 5.350 -2.801 12.528 1.00 89.88 86 ILE A N 1
ATOM 683 C CA . ILE A 1 86 ? 6.471 -3.749 12.681 1.00 89.88 86 ILE A CA 1
ATOM 684 C C . ILE A 1 86 ? 6.398 -4.893 11.659 1.00 89.88 86 ILE A C 1
ATOM 686 O O . ILE A 1 86 ? 7.419 -5.465 11.300 1.00 89.88 86 ILE A O 1
ATOM 690 N N . ARG A 1 87 ? 5.205 -5.234 11.163 1.00 85.38 87 ARG A N 1
ATOM 691 C CA . ARG A 1 87 ? 5.047 -6.249 10.115 1.00 85.38 87 ARG A CA 1
ATOM 692 C C . ARG A 1 87 ? 5.325 -5.693 8.716 1.00 85.38 87 ARG A C 1
ATOM 694 O O . ARG A 1 87 ? 5.879 -6.406 7.889 1.00 85.38 87 ARG A O 1
ATOM 701 N N . ILE A 1 88 ? 4.893 -4.464 8.443 1.00 87.62 88 ILE A N 1
ATOM 702 C CA . ILE A 1 88 ? 4.870 -3.881 7.098 1.00 87.62 88 ILE A CA 1
ATOM 703 C C . ILE A 1 88 ? 6.201 -3.210 6.756 1.00 87.62 88 ILE A C 1
ATOM 705 O O . ILE A 1 88 ? 6.814 -3.544 5.745 1.00 87.62 88 ILE A O 1
ATOM 709 N N . PHE A 1 89 ? 6.657 -2.286 7.603 1.00 90.81 89 PHE A N 1
ATOM 710 C CA . PHE A 1 89 ? 7.788 -1.413 7.285 1.00 90.81 89 PHE A CA 1
ATOM 711 C C . PHE A 1 89 ? 9.111 -2.160 7.087 1.00 90.81 89 PHE A C 1
ATOM 713 O O . PHE A 1 89 ? 9.794 -1.848 6.117 1.00 90.81 89 PHE A O 1
ATOM 720 N N . PRO A 1 90 ? 9.483 -3.169 7.903 1.00 92.25 90 PRO A N 1
ATOM 721 C CA . PRO A 1 90 ? 10.767 -3.844 7.718 1.00 92.25 90 PRO A CA 1
ATOM 722 C C . PRO A 1 90 ? 10.882 -4.545 6.363 1.00 92.25 90 PRO A C 1
ATOM 724 O O . PRO A 1 90 ? 11.873 -4.376 5.661 1.00 92.25 90 PRO A O 1
ATOM 727 N N . ILE A 1 91 ? 9.844 -5.290 5.968 1.00 90.81 91 ILE A N 1
ATOM 728 C CA . ILE A 1 91 ? 9.817 -5.987 4.676 1.00 90.81 91 ILE A CA 1
ATOM 729 C C . ILE A 1 91 ? 9.770 -4.967 3.539 1.00 90.81 91 ILE A C 1
ATOM 731 O O . ILE A 1 91 ? 10.503 -5.099 2.560 1.00 90.81 91 ILE A O 1
ATOM 735 N N . TYR A 1 92 ? 8.947 -3.928 3.685 1.00 91.06 92 TYR A N 1
ATOM 736 C CA . TYR A 1 92 ? 8.842 -2.869 2.694 1.00 91.06 92 TYR A CA 1
ATOM 737 C C . TYR A 1 92 ? 10.181 -2.168 2.451 1.00 91.06 92 TYR A C 1
ATOM 739 O O . TYR A 1 92 ? 10.585 -2.031 1.302 1.00 91.06 92 TYR A O 1
ATOM 747 N N . TRP A 1 93 ? 10.900 -1.774 3.503 1.00 93.62 93 TRP A N 1
ATOM 748 C CA . TRP A 1 93 ? 12.191 -1.100 3.370 1.00 93.62 93 TRP A CA 1
ATOM 749 C C . TRP A 1 93 ? 13.244 -1.975 2.705 1.00 93.62 93 TRP A C 1
ATOM 751 O O . TRP A 1 93 ? 14.000 -1.464 1.886 1.00 93.62 93 TRP A O 1
ATOM 761 N N . ILE A 1 94 ? 13.273 -3.278 2.999 1.00 93.38 94 ILE A N 1
ATOM 762 C CA . ILE A 1 94 ? 14.182 -4.215 2.325 1.00 93.38 94 ILE A CA 1
ATOM 763 C C . ILE A 1 94 ? 13.889 -4.245 0.822 1.00 93.38 94 ILE A C 1
ATOM 765 O O . ILE A 1 94 ? 14.806 -4.119 0.013 1.00 93.38 94 ILE A O 1
ATOM 769 N N . ILE A 1 95 ? 12.615 -4.366 0.440 1.00 90.81 95 ILE A N 1
ATOM 770 C CA . ILE A 1 95 ? 12.208 -4.394 -0.969 1.00 90.81 95 ILE A CA 1
ATOM 771 C C . ILE A 1 95 ? 12.493 -3.043 -1.638 1.00 90.81 95 ILE A C 1
ATOM 773 O O . ILE A 1 95 ? 13.089 -3.008 -2.709 1.00 90.81 95 ILE A O 1
ATOM 777 N N . ALA A 1 96 ? 12.120 -1.929 -1.009 1.00 90.25 96 ALA A N 1
ATOM 778 C CA . ALA A 1 96 ? 12.355 -0.588 -1.536 1.00 90.25 96 ALA A CA 1
ATOM 779 C C . ALA A 1 96 ? 13.853 -0.315 -1.734 1.00 90.25 96 ALA A C 1
ATOM 781 O O . ALA A 1 96 ? 14.243 0.183 -2.788 1.00 90.25 96 ALA A O 1
ATOM 782 N N . ALA A 1 97 ? 14.694 -0.700 -0.770 1.00 90.94 97 ALA A N 1
ATOM 783 C CA . ALA A 1 97 ? 16.144 -0.595 -0.882 1.00 90.94 97 ALA A CA 1
ATOM 784 C C . ALA A 1 97 ? 16.693 -1.481 -2.007 1.00 90.94 97 ALA A C 1
ATOM 786 O O . ALA A 1 97 ? 17.530 -1.024 -2.777 1.00 90.94 97 ALA A O 1
ATOM 787 N N . ALA A 1 98 ? 16.198 -2.713 -2.157 1.00 91.12 98 ALA A N 1
ATOM 788 C CA . ALA A 1 98 ? 16.605 -3.591 -3.250 1.00 91.12 98 ALA A CA 1
ATOM 789 C C . ALA A 1 98 ? 16.279 -2.977 -4.622 1.00 91.12 98 ALA A C 1
ATOM 791 O O . ALA A 1 98 ? 17.161 -2.894 -5.474 1.00 91.12 98 ALA A O 1
ATOM 792 N N . PHE A 1 99 ? 15.055 -2.478 -4.823 1.00 87.75 99 PHE A N 1
ATOM 793 C CA . PHE A 1 99 ? 14.685 -1.798 -6.068 1.00 87.75 99 PHE A CA 1
ATOM 794 C C . PHE A 1 99 ? 15.518 -0.531 -6.300 1.00 87.75 99 PHE A C 1
ATOM 796 O O . PHE A 1 99 ? 15.950 -0.291 -7.425 1.00 87.75 99 PHE A O 1
ATOM 803 N N . LEU A 1 100 ? 15.790 0.246 -5.247 1.00 89.12 100 LEU A N 1
ATOM 804 C CA . LEU A 1 100 ? 16.637 1.436 -5.327 1.00 89.12 100 LEU A CA 1
ATOM 805 C C . LEU A 1 100 ? 18.060 1.075 -5.775 1.00 89.12 100 LEU A C 1
ATOM 807 O O . LEU A 1 100 ? 18.597 1.707 -6.680 1.00 89.12 100 LEU A O 1
ATOM 811 N N . CYS A 1 101 ? 18.647 0.029 -5.191 1.00 90.00 101 CYS A N 1
ATOM 812 C CA . CYS A 1 101 ? 19.967 -0.471 -5.565 1.00 90.00 101 CYS A CA 1
ATOM 813 C C . CYS A 1 101 ? 20.008 -0.942 -7.021 1.00 90.00 101 CYS A C 1
ATOM 815 O O . CYS A 1 101 ? 20.954 -0.609 -7.727 1.00 90.00 101 CYS A O 1
ATOM 817 N N . VAL A 1 102 ? 18.992 -1.675 -7.490 1.00 88.25 102 VAL A N 1
ATOM 818 C CA . VAL A 1 102 ? 18.930 -2.119 -8.893 1.00 88.25 102 VAL A CA 1
ATOM 819 C C . VAL A 1 102 ? 18.836 -0.920 -9.835 1.00 88.25 102 VAL A C 1
ATOM 821 O O . VAL A 1 102 ? 19.555 -0.885 -10.825 1.00 88.25 102 VAL A O 1
ATOM 824 N N . GLN A 1 103 ? 18.014 0.085 -9.523 1.00 86.06 103 GLN A N 1
ATOM 825 C CA . GLN A 1 103 ? 17.894 1.282 -10.362 1.00 86.06 103 GLN A CA 1
ATOM 826 C C . GLN A 1 103 ? 19.170 2.133 -10.392 1.00 86.06 103 GLN A C 1
ATOM 828 O O . GLN A 1 103 ? 19.491 2.709 -11.426 1.00 86.06 103 GLN A O 1
ATOM 833 N N . LEU A 1 104 ? 19.920 2.189 -9.286 1.00 86.69 104 LEU A N 1
ATOM 834 C CA . LEU A 1 104 ? 21.216 2.872 -9.231 1.00 86.69 104 LEU A CA 1
ATOM 835 C C . LEU A 1 104 ? 22.324 2.093 -9.957 1.00 86.69 104 LEU A C 1
ATOM 837 O O . LEU A 1 104 ? 23.160 2.699 -10.620 1.00 86.69 104 LEU A O 1
ATOM 841 N N . ALA A 1 105 ? 22.345 0.764 -9.828 1.00 88.81 105 ALA A N 1
ATOM 842 C CA . ALA A 1 105 ? 23.374 -0.092 -10.420 1.00 88.81 105 ALA A CA 1
ATOM 843 C C . ALA A 1 105 ? 23.141 -0.368 -11.912 1.00 88.81 105 ALA A C 1
ATOM 845 O O . ALA A 1 105 ? 24.099 -0.529 -12.664 1.00 88.81 105 ALA A O 1
ATOM 846 N N . LEU A 1 106 ? 21.877 -0.432 -12.339 1.00 86.19 106 LEU A N 1
ATOM 847 C CA . LEU A 1 106 ? 21.460 -0.746 -13.704 1.00 86.19 106 LEU A CA 1
ATOM 848 C C . LEU A 1 106 ? 20.411 0.269 -14.201 1.00 86.19 106 LEU A C 1
ATOM 850 O O . LEU A 1 106 ? 19.252 -0.100 -14.408 1.00 86.19 106 LEU A O 1
ATOM 854 N N . PRO A 1 107 ? 20.786 1.541 -14.442 1.00 79.75 107 PRO A N 1
ATOM 855 C CA . PRO A 1 107 ? 19.833 2.576 -14.855 1.00 79.75 107 PRO A CA 1
ATOM 856 C C . PRO A 1 107 ? 19.103 2.225 -16.158 1.00 79.75 107 PRO A C 1
ATOM 858 O O . PRO A 1 107 ? 17.919 2.500 -16.304 1.00 79.75 107 PRO A O 1
ATOM 861 N N . SER A 1 108 ? 19.794 1.550 -17.083 1.00 76.75 108 SER A N 1
ATOM 862 C CA . SER A 1 108 ? 19.253 1.121 -18.379 1.00 76.75 108 SER A CA 1
ATOM 863 C C . SER A 1 108 ? 18.243 -0.028 -18.291 1.00 76.75 108 SER A C 1
ATOM 865 O O . SER A 1 108 ? 17.611 -0.349 -19.291 1.00 76.75 108 SER A O 1
ATOM 867 N N . PHE A 1 109 ? 18.102 -0.671 -17.126 1.00 74.44 109 PHE A N 1
ATOM 868 C CA . PHE A 1 109 ? 17.162 -1.779 -16.928 1.00 74.44 109 PHE A CA 1
ATOM 869 C C . PHE A 1 109 ? 15.706 -1.304 -16.846 1.00 74.44 109 PHE A C 1
ATOM 871 O O . PHE A 1 109 ? 14.790 -2.076 -17.117 1.00 74.44 109 PHE A O 1
ATOM 878 N N . TYR A 1 110 ? 15.490 -0.038 -16.480 1.00 71.88 110 TYR A N 1
ATOM 879 C CA . TYR A 1 110 ? 14.166 0.566 -16.387 1.00 71.88 110 TYR A CA 1
ATOM 880 C C . TYR A 1 110 ? 14.026 1.646 -17.455 1.00 71.88 110 TYR A C 1
ATOM 882 O O . TYR A 1 110 ? 14.717 2.661 -17.395 1.00 71.88 110 TYR A O 1
ATOM 890 N N . LYS A 1 111 ? 13.103 1.464 -18.411 1.00 67.81 111 LYS A N 1
ATOM 891 C CA . LYS A 1 111 ? 12.843 2.483 -19.450 1.00 67.81 111 LYS A CA 1
ATOM 892 C C . LYS A 1 111 ? 12.385 3.817 -18.849 1.00 67.81 111 LYS A C 1
ATOM 894 O O . LYS A 1 111 ? 12.744 4.871 -19.357 1.00 67.81 111 LYS A O 1
ATOM 899 N N . ASN A 1 112 ? 11.643 3.755 -17.741 1.00 68.50 112 ASN A N 1
ATOM 900 C CA . ASN A 1 112 ? 11.207 4.905 -16.953 1.00 68.50 112 ASN A CA 1
ATOM 901 C C . ASN A 1 112 ? 11.864 4.837 -15.568 1.00 68.50 112 ASN A C 1
ATOM 903 O O . ASN A 1 112 ? 11.344 4.191 -14.657 1.00 68.50 112 ASN A O 1
ATOM 907 N N . GLY A 1 113 ? 13.041 5.450 -15.431 1.00 67.31 113 GLY A N 1
ATOM 908 C CA . GLY A 1 113 ? 13.778 5.493 -14.169 1.00 67.31 113 GLY A CA 1
ATOM 909 C C . GLY A 1 113 ? 13.073 6.326 -13.092 1.00 67.31 113 GLY A C 1
ATOM 910 O O . GLY A 1 113 ? 12.321 7.258 -13.378 1.00 67.31 113 GLY A O 1
ATOM 911 N N . TYR A 1 114 ? 13.331 6.004 -11.829 1.00 79.88 114 TYR A N 1
ATOM 912 C CA . TYR A 1 114 ? 12.834 6.766 -10.689 1.00 79.88 114 TYR A CA 1
ATOM 913 C C . TYR A 1 114 ? 13.491 8.151 -10.579 1.00 79.88 114 TYR A C 1
ATOM 915 O O . TYR A 1 114 ? 14.711 8.289 -10.666 1.00 79.88 114 TYR A O 1
ATOM 923 N N . SER A 1 115 ? 12.691 9.188 -10.307 1.00 80.94 115 SER A N 1
ATOM 924 C CA . SER A 1 115 ? 13.212 10.530 -10.023 1.00 80.94 115 SER A CA 1
ATOM 925 C C . SER A 1 115 ? 13.713 10.632 -8.580 1.00 80.94 115 SER A C 1
ATOM 927 O O . SER A 1 115 ? 12.922 10.655 -7.630 1.00 80.94 115 SER A O 1
ATOM 929 N N . PHE A 1 116 ? 15.031 10.765 -8.415 1.00 80.25 116 PHE A N 1
ATOM 930 C CA . PHE A 1 116 ? 15.730 10.889 -7.129 1.00 80.25 116 PHE A CA 1
ATOM 931 C C . PHE A 1 116 ? 15.582 12.276 -6.476 1.00 80.25 116 PHE A C 1
ATOM 933 O O . PHE A 1 116 ? 16.555 12.907 -6.071 1.00 80.25 116 PHE A O 1
ATOM 940 N N . THR A 1 117 ? 14.351 12.763 -6.344 1.00 85.38 117 THR A N 1
ATOM 941 C CA . THR A 1 117 ? 14.058 13.998 -5.605 1.00 85.38 117 THR A CA 1
ATOM 942 C C . THR A 1 117 ? 13.899 13.690 -4.114 1.00 85.38 117 THR A C 1
ATOM 944 O O . THR A 1 117 ? 13.342 12.652 -3.751 1.00 85.38 117 THR A O 1
ATOM 947 N N . GLY A 1 118 ? 14.325 14.599 -3.227 1.00 83.94 118 GLY A N 1
ATOM 948 C CA . GLY A 1 118 ? 14.183 14.424 -1.771 1.00 83.94 118 GLY A CA 1
ATOM 949 C C . GLY A 1 118 ? 12.740 14.137 -1.331 1.00 83.94 118 GLY A C 1
ATOM 950 O O . GLY A 1 118 ? 12.513 13.277 -0.484 1.00 83.94 118 GLY A O 1
ATOM 951 N N . PHE A 1 119 ? 11.759 14.776 -1.977 1.00 83.44 119 PHE A N 1
ATOM 952 C CA . PHE A 1 119 ? 10.333 14.516 -1.759 1.00 83.44 119 PHE A CA 1
ATOM 953 C C . PHE A 1 119 ? 9.919 13.085 -2.138 1.00 83.44 119 PHE A C 1
ATOM 955 O O . PHE A 1 119 ? 9.235 12.427 -1.359 1.00 83.44 119 PHE A O 1
ATOM 962 N N . ASN A 1 120 ? 10.386 12.567 -3.280 1.00 83.94 120 ASN A N 1
ATOM 963 C CA . ASN A 1 120 ? 10.076 11.204 -3.718 1.00 83.94 120 ASN A CA 1
ATOM 964 C C . ASN A 1 120 ? 10.725 10.164 -2.801 1.00 83.94 120 ASN A C 1
ATOM 966 O O . ASN A 1 120 ? 10.096 9.164 -2.458 1.00 83.94 120 ASN A O 1
ATOM 970 N N . LEU A 1 121 ? 11.974 10.397 -2.376 1.00 85.69 121 LEU A N 1
ATOM 971 C CA . LEU A 1 121 ? 12.690 9.498 -1.466 1.00 85.69 121 LEU A CA 1
ATOM 972 C C . LEU A 1 121 ? 11.992 9.421 -0.110 1.00 85.69 121 LEU A C 1
ATOM 974 O O . LEU A 1 121 ? 11.693 8.325 0.362 1.00 85.69 121 LEU A O 1
ATOM 978 N N . LEU A 1 122 ? 11.678 10.575 0.486 1.00 86.88 122 LEU A N 1
ATOM 979 C CA . LEU A 1 122 ? 10.904 10.636 1.726 1.00 86.88 122 LEU A CA 1
ATOM 980 C C . LEU A 1 122 ? 9.551 9.959 1.559 1.00 86.88 122 LEU A C 1
ATOM 982 O O . LEU A 1 122 ? 9.158 9.149 2.396 1.00 86.88 122 LEU A O 1
ATOM 986 N N . GLY A 1 123 ? 8.873 10.260 0.457 1.00 83.94 123 GLY A N 1
ATOM 987 C CA . GLY A 1 123 ? 7.608 9.656 0.112 1.00 83.94 123 GLY A CA 1
ATOM 988 C C . GLY A 1 123 ? 7.685 8.133 0.060 1.00 83.94 123 GLY A C 1
ATOM 989 O O . GLY A 1 123 ? 6.861 7.478 0.694 1.00 83.94 123 GLY A O 1
ATOM 990 N N . THR A 1 124 ? 8.686 7.584 -0.631 1.00 86.56 124 THR A N 1
ATOM 991 C CA . THR A 1 124 ? 8.894 6.141 -0.767 1.00 86.56 124 THR A CA 1
ATOM 992 C C . THR A 1 124 ? 9.082 5.535 0.620 1.00 86.56 124 THR A C 1
ATOM 994 O O . THR A 1 124 ? 8.277 4.721 1.052 1.00 86.56 124 THR A O 1
ATOM 997 N N . PHE A 1 125 ? 10.073 5.984 1.394 1.00 87.69 125 PHE A N 1
ATOM 998 C CA . PHE A 1 125 ? 10.373 5.365 2.692 1.00 87.69 125 PHE A CA 1
ATOM 999 C C . PHE A 1 125 ? 9.260 5.516 3.741 1.00 87.69 125 PHE A C 1
ATOM 1001 O O . PHE A 1 125 ? 9.143 4.657 4.622 1.00 87.69 125 PHE A O 1
ATOM 1008 N N . LEU A 1 126 ? 8.452 6.576 3.650 1.00 86.81 126 LEU A N 1
ATOM 1009 C CA . LEU A 1 126 ? 7.331 6.848 4.554 1.00 86.81 126 LEU A CA 1
ATOM 1010 C C . LEU A 1 126 ? 5.967 6.412 4.002 1.00 86.81 126 LEU A C 1
ATOM 1012 O O . LEU A 1 126 ? 4.969 6.563 4.706 1.00 86.81 126 LEU A O 1
ATOM 1016 N N . LEU A 1 127 ? 5.910 5.861 2.784 1.00 85.69 127 LEU A N 1
ATOM 1017 C CA . LEU A 1 127 ? 4.678 5.456 2.098 1.00 85.69 127 LEU A CA 1
ATOM 1018 C C . LEU A 1 127 ? 3.630 6.581 2.003 1.00 85.69 127 LEU A C 1
ATOM 1020 O O . LEU A 1 127 ? 2.433 6.340 2.168 1.00 85.69 127 LEU A O 1
ATOM 1024 N N . LEU A 1 128 ? 4.063 7.814 1.733 1.00 81.81 128 LEU A N 1
ATOM 1025 C CA . LEU A 1 128 ? 3.156 8.957 1.554 1.00 81.81 128 LEU A CA 1
ATOM 1026 C C . LEU A 1 128 ? 2.348 8.851 0.235 1.00 81.81 128 LEU A C 1
ATOM 1028 O O . LEU A 1 128 ? 2.708 8.105 -0.668 1.00 81.81 128 LEU A O 1
ATOM 1032 N N . PRO A 1 129 ? 1.227 9.560 0.071 1.00 78.38 129 PRO A N 1
ATOM 1033 C CA . PRO A 1 129 ? 0.574 9.673 -1.235 1.00 78.38 129 PRO A CA 1
ATOM 1034 C C . PRO A 1 129 ? 1.247 10.740 -2.123 1.00 78.38 129 PRO A C 1
ATOM 1036 O O . PRO A 1 129 ? 1.996 11.584 -1.632 1.00 78.38 129 PRO A O 1
ATOM 1039 N N . GLY A 1 130 ? 0.944 10.729 -3.428 1.00 74.69 130 GLY A N 1
ATOM 1040 C CA . GLY A 1 130 ? 1.186 11.869 -4.330 1.00 74.69 130 GLY A CA 1
ATOM 1041 C C . GLY A 1 130 ? 2.621 12.068 -4.834 1.00 74.69 130 GLY A C 1
ATOM 1042 O O . GLY A 1 130 ? 2.978 13.181 -5.204 1.00 74.69 130 GLY A O 1
ATOM 1043 N N . HIS A 1 131 ? 3.448 11.025 -4.844 1.00 76.44 131 HIS A N 1
ATOM 1044 C CA . HIS A 1 131 ? 4.822 11.084 -5.347 1.00 76.44 131 HIS A CA 1
ATOM 1045 C C . HIS A 1 131 ? 5.155 9.832 -6.169 1.00 76.44 131 HIS A C 1
ATOM 1047 O O . HIS A 1 131 ? 4.497 8.798 -6.031 1.00 76.44 131 HIS A O 1
ATOM 1053 N N . SER A 1 132 ? 6.188 9.902 -7.014 1.00 78.62 132 SER A N 1
ATOM 1054 C CA . SER A 1 132 ? 6.680 8.718 -7.727 1.00 78.62 132 SER A CA 1
ATOM 1055 C C . SER A 1 132 ? 7.377 7.795 -6.737 1.00 78.62 132 SER A C 1
ATOM 1057 O O . SER A 1 132 ? 8.279 8.254 -6.041 1.00 78.62 132 SER A O 1
ATOM 1059 N N . MET A 1 133 ? 6.989 6.524 -6.680 1.00 81.75 133 MET A N 1
ATOM 1060 C CA . MET A 1 133 ? 7.580 5.527 -5.782 1.00 81.75 133 MET A CA 1
ATOM 1061 C C . MET A 1 133 ? 8.635 4.694 -6.508 1.00 81.75 133 MET A C 1
ATOM 1063 O O . MET A 1 133 ? 8.482 4.393 -7.690 1.00 81.75 133 MET A O 1
ATOM 1067 N N . VAL A 1 134 ? 9.681 4.275 -5.788 1.00 84.44 134 VAL A N 1
ATOM 1068 C CA . VAL A 1 134 ? 10.765 3.442 -6.351 1.00 84.44 134 VAL A CA 1
ATOM 1069 C C . VAL A 1 134 ? 10.223 2.128 -6.920 1.00 84.44 134 VAL A C 1
ATOM 1071 O O . VAL A 1 134 ? 10.649 1.675 -7.977 1.00 84.44 134 VAL A O 1
ATOM 1074 N N . ASN A 1 135 ? 9.249 1.530 -6.235 1.00 82.94 135 ASN A N 1
ATOM 1075 C CA . ASN A 1 135 ? 8.454 0.432 -6.764 1.00 82.94 135 ASN A CA 1
ATOM 1076 C C . ASN A 1 135 ? 7.036 0.947 -7.005 1.00 82.94 135 ASN A C 1
ATOM 1078 O O . ASN A 1 135 ? 6.340 1.272 -6.037 1.00 82.94 135 ASN A O 1
ATOM 1082 N N . GLY A 1 136 ? 6.607 0.961 -8.269 1.00 77.06 136 GLY A N 1
ATOM 1083 C CA . GLY A 1 136 ? 5.281 1.418 -8.672 1.00 77.06 136 GLY A CA 1
ATOM 1084 C C . GLY A 1 136 ? 4.160 0.742 -7.888 1.00 77.06 136 GLY A C 1
ATOM 1085 O O . GLY A 1 136 ? 3.234 1.418 -7.481 1.00 77.06 136 GLY A O 1
ATOM 1086 N N . VAL A 1 137 ? 4.277 -0.543 -7.543 1.00 82.38 137 VAL A N 1
ATOM 1087 C CA . VAL A 1 137 ? 3.233 -1.305 -6.825 1.00 82.38 137 VAL A CA 1
ATOM 1088 C C . VAL A 1 137 ? 3.026 -0.834 -5.373 1.00 82.38 137 VAL A C 1
ATOM 1090 O O . VAL A 1 137 ? 2.004 -1.138 -4.754 1.00 82.38 137 VAL A O 1
ATOM 1093 N N . SER A 1 138 ? 3.960 -0.050 -4.820 1.00 85.69 138 SER A N 1
ATOM 1094 C CA . SER A 1 138 ? 3.925 0.416 -3.422 1.00 85.69 138 SER A CA 1
ATOM 1095 C C . SER A 1 138 ? 2.704 1.286 -3.096 1.00 85.69 138 SER A C 1
ATOM 1097 O O . SER A 1 138 ? 2.338 1.385 -1.924 1.00 85.69 138 SER A O 1
ATOM 1099 N N . TRP A 1 139 ? 2.018 1.841 -4.106 1.00 81.94 139 TRP A N 1
ATOM 1100 C CA . TRP A 1 139 ? 0.777 2.605 -3.924 1.00 81.94 139 TRP A CA 1
ATOM 1101 C C . TRP A 1 139 ? -0.304 1.797 -3.183 1.00 81.94 139 TRP A C 1
ATOM 1103 O O . TRP A 1 139 ? -1.070 2.351 -2.392 1.00 81.94 139 TRP A O 1
ATOM 1113 N N . THR A 1 140 ? -0.334 0.473 -3.373 1.00 83.00 140 THR A N 1
ATOM 1114 C CA . THR A 1 140 ? -1.266 -0.423 -2.668 1.00 83.00 140 THR A CA 1
ATOM 1115 C C . THR A 1 140 ? -1.033 -0.416 -1.155 1.00 83.00 140 THR A C 1
ATOM 1117 O O . THR A 1 140 ? -1.985 -0.394 -0.374 1.00 83.00 140 THR A O 1
ATOM 1120 N N . LEU A 1 141 ? 0.230 -0.350 -0.729 1.00 85.00 141 LEU A N 1
ATOM 1121 C CA . LEU A 1 141 ? 0.617 -0.345 0.678 1.00 85.00 141 LEU A CA 1
ATOM 1122 C C . LEU A 1 141 ? 0.349 1.011 1.343 1.00 85.00 141 LEU A C 1
ATOM 1124 O O . LEU A 1 141 ? -0.109 1.060 2.485 1.00 85.00 141 LEU A O 1
ATOM 1128 N N . THR A 1 142 ? 0.559 2.109 0.613 1.00 85.75 142 THR A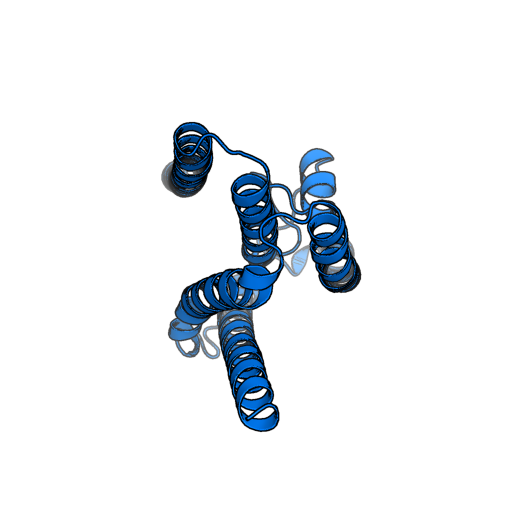 N 1
ATOM 1129 C CA . THR A 1 142 ? 0.137 3.455 1.032 1.00 85.75 142 THR A CA 1
ATOM 1130 C C . THR A 1 142 ? -1.365 3.505 1.300 1.00 85.75 142 THR A C 1
ATOM 1132 O O . THR A 1 142 ? -1.792 4.004 2.343 1.00 85.75 142 THR A O 1
ATOM 1135 N N . ASN A 1 143 ? -2.174 2.921 0.414 1.00 82.06 143 ASN A N 1
ATOM 1136 C CA . ASN A 1 143 ? -3.617 2.834 0.621 1.00 82.06 143 ASN A CA 1
ATOM 1137 C C . ASN A 1 143 ? -3.968 1.970 1.841 1.00 82.06 143 ASN A C 1
ATOM 1139 O O . ASN A 1 143 ? -4.828 2.353 2.630 1.00 82.06 143 ASN A O 1
ATOM 1143 N N . GLU A 1 144 ? -3.285 0.841 2.057 1.00 84.62 144 GLU A N 1
ATOM 1144 C CA . GLU A 1 144 ? -3.490 0.002 3.247 1.00 84.62 144 GLU A CA 1
ATOM 1145 C C . GLU A 1 144 ? -3.194 0.766 4.554 1.00 84.62 144 GLU A C 1
ATOM 1147 O O . GLU A 1 144 ? -3.983 0.705 5.502 1.00 84.62 144 GLU A O 1
ATOM 1152 N N . LEU A 1 145 ? -2.107 1.546 4.603 1.00 85.50 145 LEU A N 1
ATOM 1153 C CA . LEU A 1 145 ? -1.801 2.419 5.743 1.00 85.50 145 LEU A CA 1
ATOM 1154 C C . LEU A 1 145 ? -2.879 3.477 5.962 1.00 85.50 145 LEU A C 1
ATOM 1156 O O . LEU A 1 145 ? -3.289 3.713 7.102 1.00 85.50 145 LEU A O 1
ATOM 1160 N N . PHE A 1 146 ? -3.375 4.083 4.887 1.00 82.31 146 PHE A N 1
ATOM 1161 C CA . PHE A 1 146 ? -4.449 5.058 4.983 1.00 82.31 146 PHE A CA 1
ATOM 1162 C C . PHE A 1 146 ? -5.747 4.437 5.518 1.00 82.31 146 PHE A C 1
ATOM 1164 O O . PHE A 1 146 ? -6.381 5.008 6.408 1.00 82.31 146 PHE A O 1
ATOM 1171 N N . PHE A 1 147 ? -6.103 3.228 5.074 1.00 81.25 147 PHE A N 1
ATOM 1172 C CA . PHE A 1 147 ? -7.224 2.477 5.644 1.00 81.25 147 PHE A CA 1
ATOM 1173 C C . PHE A 1 147 ? -7.055 2.255 7.149 1.00 81.25 147 PHE A C 1
ATOM 1175 O O . PHE A 1 147 ? -8.021 2.402 7.899 1.00 81.25 147 PHE A O 1
ATOM 1182 N N . TYR A 1 148 ? -5.842 1.960 7.625 1.00 84.31 148 TYR A N 1
ATOM 1183 C CA . TYR A 1 148 ? -5.583 1.858 9.062 1.00 84.31 148 TYR A CA 1
ATOM 1184 C C . TYR A 1 148 ? -5.775 3.190 9.793 1.00 84.31 148 TYR A C 1
ATOM 1186 O O . TYR A 1 148 ? -6.344 3.195 10.885 1.00 84.31 148 TYR A O 1
ATOM 1194 N N . ILE A 1 149 ? -5.357 4.312 9.205 1.00 83.12 149 ILE A N 1
ATOM 1195 C CA . ILE A 1 149 ? -5.552 5.650 9.783 1.00 83.12 149 ILE A CA 1
ATOM 1196 C C . ILE A 1 149 ? -7.042 6.001 9.857 1.00 83.12 149 ILE A C 1
ATOM 1198 O O . ILE A 1 149 ? -7.515 6.389 10.926 1.00 83.12 149 ILE A O 1
ATOM 1202 N N . LEU A 1 150 ? -7.800 5.816 8.769 1.00 80.44 150 LEU A N 1
ATOM 1203 C CA . LEU A 1 150 ? -9.253 6.029 8.761 1.00 80.44 150 LEU A CA 1
ATOM 1204 C C . LEU A 1 150 ? -9.952 5.166 9.799 1.00 80.44 150 LEU A C 1
ATOM 1206 O O . LEU A 1 150 ? -10.855 5.628 10.496 1.00 80.44 150 LEU A O 1
ATOM 1210 N N . PHE A 1 1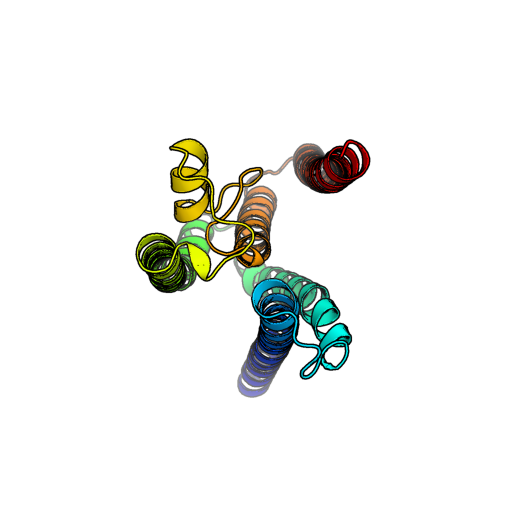51 ? -9.524 3.912 9.913 1.00 78.19 151 PHE A N 1
ATOM 1211 C CA . PHE A 1 151 ? -10.079 3.009 10.895 1.00 78.19 151 PHE A CA 1
ATOM 1212 C C . PHE A 1 151 ? -9.886 3.567 12.302 1.00 78.19 151 PHE A C 1
ATOM 1214 O O . PHE A 1 151 ? -10.838 3.658 13.060 1.00 78.19 151 PHE A O 1
ATOM 1221 N N . ILE A 1 152 ? -8.692 4.045 12.635 1.00 78.94 152 ILE A N 1
ATOM 1222 C CA . ILE A 1 152 ? -8.401 4.647 13.942 1.00 78.94 152 ILE A CA 1
ATOM 1223 C C . ILE A 1 152 ? -9.200 5.921 14.170 1.00 78.94 152 ILE A C 1
ATOM 1225 O O . ILE A 1 152 ? -9.770 6.100 15.249 1.00 78.94 152 ILE A O 1
ATOM 1229 N N . ALA A 1 153 ? -9.298 6.772 13.151 1.00 79.19 153 ALA A N 1
ATOM 1230 C CA . ALA A 1 153 ? -10.150 7.948 13.184 1.00 79.19 153 ALA A CA 1
ATOM 1231 C C . ALA A 1 153 ? -11.607 7.560 13.501 1.00 79.19 153 ALA A C 1
ATOM 1233 O O . ALA A 1 153 ? -12.235 8.216 14.324 1.00 79.19 153 ALA A O 1
ATOM 1234 N N . ALA A 1 154 ? -12.118 6.441 12.976 1.00 77.25 154 ALA A N 1
ATOM 1235 C CA . ALA A 1 154 ? -13.460 5.935 13.288 1.00 77.25 154 ALA A CA 1
ATOM 1236 C C . ALA A 1 154 ? -13.672 5.554 14.762 1.00 77.25 154 ALA A C 1
ATOM 1238 O O . ALA A 1 154 ? -14.803 5.653 15.254 1.00 77.25 154 ALA A O 1
ATOM 1239 N N . PHE A 1 155 ? -12.612 5.142 15.469 1.00 73.31 155 PHE A N 1
ATOM 1240 C CA . PHE A 1 155 ? -12.667 4.847 16.907 1.00 73.31 155 PHE A CA 1
ATOM 1241 C C . PHE A 1 155 ? -12.490 6.088 17.776 1.00 73.31 155 PHE A C 1
ATOM 1243 O O . PHE A 1 155 ? -13.128 6.182 18.823 1.00 73.31 155 PHE A O 1
ATOM 1250 N N . LEU A 1 156 ? -11.615 7.014 17.380 1.00 75.25 156 LEU A N 1
ATOM 1251 C CA . LEU A 1 156 ? -11.281 8.193 18.184 1.00 75.25 156 LEU A CA 1
ATOM 1252 C C . LEU A 1 156 ? -12.283 9.336 17.989 1.00 75.25 156 LEU A C 1
ATOM 1254 O O . LEU A 1 156 ? -12.599 10.058 18.934 1.00 75.25 156 LEU A O 1
ATOM 1258 N N . ILE A 1 157 ? -12.805 9.499 16.774 1.00 78.19 157 ILE A N 1
ATOM 1259 C CA . ILE A 1 157 ? -13.704 10.594 16.421 1.00 78.19 157 ILE A CA 1
ATOM 1260 C C . ILE A 1 157 ? -15.146 10.178 16.721 1.00 78.19 157 ILE A C 1
ATOM 1262 O O . ILE A 1 157 ? -15.748 9.355 16.031 1.00 78.19 157 ILE A O 1
ATOM 1266 N N . ARG A 1 158 ? -15.737 10.803 17.746 1.00 71.12 158 ARG A N 1
ATOM 1267 C CA . ARG A 1 158 ? -17.163 10.633 18.078 1.00 71.12 158 ARG A CA 1
ATOM 1268 C C . ARG A 1 158 ? -18.082 11.265 17.023 1.00 71.12 158 ARG A C 1
ATOM 1270 O O . ARG A 1 158 ? -19.186 10.778 16.796 1.00 71.12 158 ARG A O 1
ATOM 1277 N N . ASN A 1 159 ? -17.624 12.334 16.371 1.00 79.56 159 ASN A N 1
ATOM 1278 C CA . ASN A 1 159 ? -18.376 13.038 15.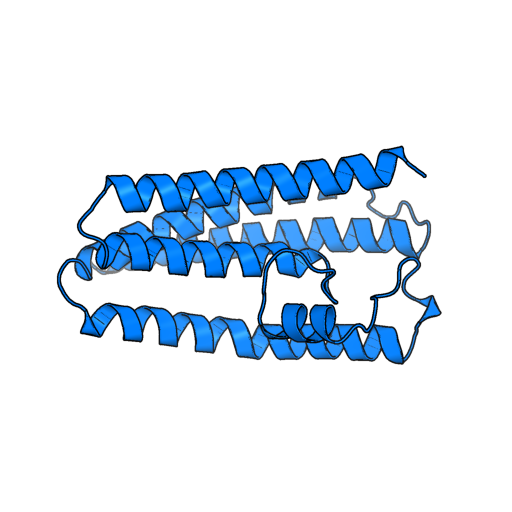337 1.00 79.56 159 ASN A CA 1
ATOM 1279 C C . ASN A 1 159 ? -18.365 12.262 14.006 1.00 79.56 159 ASN A C 1
ATOM 1281 O O . ASN A 1 159 ? -17.388 12.286 13.258 1.00 79.56 159 ASN A O 1
ATOM 1285 N N . ARG A 1 160 ? -19.484 11.604 13.687 1.00 79.31 160 ARG A N 1
ATOM 1286 C CA . ARG A 1 160 ? -19.628 10.813 12.456 1.00 79.31 160 ARG A CA 1
ATOM 1287 C C . ARG A 1 160 ? -19.581 11.666 11.184 1.00 79.31 160 ARG A C 1
ATOM 1289 O O . ARG A 1 160 ? -19.109 11.171 10.170 1.00 79.31 160 ARG A O 1
ATOM 1296 N N . ALA A 1 161 ? -19.967 12.942 11.245 1.00 78.00 161 ALA A N 1
ATOM 1297 C CA . ALA A 1 161 ? -19.872 13.845 10.098 1.00 78.00 161 ALA A CA 1
ATOM 1298 C C . ALA A 1 161 ? -18.409 14.127 9.715 1.00 78.00 161 ALA A C 1
ATOM 1300 O O . ALA A 1 161 ? -18.072 14.068 8.537 1.00 78.00 161 ALA A O 1
ATOM 1301 N N . LEU A 1 162 ? -17.531 14.332 10.708 1.00 75.69 162 LEU A N 1
ATOM 1302 C CA . LEU A 1 162 ? -16.090 14.509 10.481 1.00 75.69 162 LEU A CA 1
ATOM 1303 C C . LEU A 1 162 ? -15.447 13.239 9.898 1.00 75.69 162 LEU A C 1
ATOM 1305 O O . LEU A 1 162 ? -14.557 13.311 9.055 1.00 75.69 162 LEU A O 1
ATOM 1309 N N . LEU A 1 163 ? -15.917 12.060 10.316 1.00 76.62 163 LEU A N 1
ATOM 1310 C CA . LEU A 1 163 ? -15.461 10.797 9.742 1.00 76.62 163 LEU A CA 1
ATOM 1311 C C . LEU A 1 163 ? -15.821 10.692 8.258 1.00 76.62 163 LEU A C 1
ATOM 1313 O O . LEU A 1 163 ? -14.956 10.398 7.435 1.00 76.62 163 LEU A O 1
ATOM 1317 N N . TYR A 1 164 ? -17.092 10.937 7.926 1.00 81.62 164 TYR A N 1
ATOM 1318 C CA . TYR A 1 164 ? -17.552 10.881 6.545 1.00 81.62 164 TYR A CA 1
ATOM 1319 C C . TYR A 1 164 ? -16.847 11.931 5.691 1.00 81.62 164 TYR A C 1
ATOM 1321 O O . TYR A 1 164 ? -16.428 11.604 4.590 1.00 81.62 164 TYR A O 1
ATOM 1329 N N . SER A 1 165 ? -16.599 13.143 6.199 1.00 77.38 165 SER A N 1
ATOM 1330 C CA . SER A 1 165 ? -15.840 14.150 5.448 1.00 77.38 165 SER A CA 1
ATOM 1331 C C . SER A 1 165 ? -14.388 13.739 5.193 1.00 77.38 165 SER A C 1
ATOM 1333 O O . SER A 1 165 ? -13.885 13.985 4.103 1.00 77.38 165 SER A O 1
ATOM 1335 N N . LEU A 1 166 ? -13.715 13.088 6.153 1.00 79.19 166 LEU A N 1
ATOM 1336 C CA . LEU A 1 166 ? -12.349 12.579 5.959 1.00 79.19 166 LEU A CA 1
ATOM 1337 C C . LEU A 1 166 ? -12.307 11.426 4.947 1.00 79.19 166 LEU A C 1
ATOM 1339 O O . LEU A 1 166 ? -11.422 11.393 4.093 1.00 79.19 166 LEU A O 1
ATOM 1343 N N . ALA A 1 167 ? -13.276 10.509 5.014 1.00 79.31 167 ALA A N 1
ATOM 1344 C CA . ALA A 1 167 ? -13.404 9.417 4.053 1.00 79.31 167 ALA A CA 1
ATOM 1345 C C . ALA A 1 167 ? -13.690 9.948 2.639 1.00 79.31 167 ALA A C 1
ATOM 1347 O O . ALA A 1 167 ? -12.982 9.600 1.696 1.00 79.31 167 ALA A O 1
ATOM 1348 N N . THR A 1 168 ? -14.661 10.855 2.502 1.00 80.00 168 THR A N 1
ATOM 1349 C CA . THR A 1 168 ? -15.009 11.489 1.226 1.00 80.00 168 THR A CA 1
ATOM 1350 C C . THR A 1 168 ? -13.851 12.317 0.680 1.00 80.00 168 THR A C 1
ATOM 1352 O O . THR A 1 168 ? -13.534 12.199 -0.497 1.00 80.00 168 THR A O 1
ATOM 1355 N N . GLY A 1 169 ? -13.169 13.105 1.517 1.00 81.56 169 GLY A N 1
ATOM 1356 C CA . GLY A 1 169 ? -12.004 13.893 1.108 1.00 81.56 169 GLY A CA 1
ATOM 1357 C C . GLY A 1 169 ? -10.879 13.026 0.544 1.00 81.56 169 GLY A C 1
ATOM 1358 O O . GLY A 1 169 ? -10.278 13.378 -0.466 1.00 81.56 169 GLY A O 1
ATOM 1359 N N . TYR A 1 170 ? -10.643 11.851 1.126 1.00 78.69 170 TYR A N 1
ATOM 1360 C CA . TYR A 1 170 ? -9.676 10.904 0.579 1.00 78.69 170 TYR A CA 1
ATOM 1361 C C . TYR A 1 170 ? -10.139 10.238 -0.716 1.00 78.69 170 TYR A C 1
ATOM 1363 O O . TYR A 1 170 ? -9.349 10.136 -1.650 1.00 78.69 170 TYR A O 1
ATOM 1371 N N . CYS A 1 171 ? -11.409 9.834 -0.821 1.00 79.00 171 CYS A N 1
ATOM 1372 C CA . CYS A 1 171 ? -11.954 9.341 -2.087 1.00 79.00 171 CYS A CA 1
ATOM 1373 C C . CYS A 1 171 ? -11.797 10.390 -3.197 1.00 79.00 171 CYS A C 1
ATOM 1375 O O . CYS A 1 171 ? -11.377 10.051 -4.298 1.00 79.00 171 CYS A O 1
ATOM 1377 N N . LEU A 1 172 ? -12.054 11.665 -2.893 1.00 79.50 172 LEU A N 1
ATOM 1378 C CA . LEU A 1 172 ? -11.857 12.776 -3.824 1.00 79.50 172 LEU A CA 1
ATOM 1379 C C . LEU A 1 172 ? -10.380 12.994 -4.175 1.00 79.50 172 LEU A C 1
ATOM 1381 O O . LEU A 1 172 ? -10.082 13.265 -5.332 1.00 79.50 172 LEU A O 1
ATOM 1385 N N . LEU A 1 173 ? -9.452 12.831 -3.227 1.00 75.06 173 LEU A N 1
ATOM 1386 C CA . LEU A 1 173 ? -8.013 12.871 -3.508 1.00 75.06 173 LEU A CA 1
ATOM 1387 C C . LEU A 1 173 ? -7.573 11.720 -4.417 1.00 75.06 173 LEU A C 1
ATOM 1389 O O . LEU A 1 173 ? -6.815 11.957 -5.349 1.00 75.06 173 LEU A O 1
ATOM 1393 N N . LEU A 1 174 ? -8.055 10.495 -4.191 1.00 70.38 174 LEU A N 1
ATOM 1394 C CA . LEU A 1 174 ? -7.754 9.351 -5.059 1.00 70.38 174 LEU A CA 1
ATOM 1395 C C . LEU A 1 174 ? -8.293 9.563 -6.474 1.00 70.38 174 LEU A C 1
ATOM 1397 O O . LEU A 1 174 ? -7.582 9.317 -7.444 1.00 70.38 174 LEU A O 1
ATOM 1401 N N . ILE A 1 175 ? -9.522 10.069 -6.581 1.00 74.69 175 ILE A N 1
ATOM 1402 C CA . ILE A 1 175 ? -10.131 10.457 -7.853 1.00 74.69 175 ILE A CA 1
ATOM 1403 C C . ILE A 1 175 ? -9.287 11.554 -8.519 1.00 74.69 175 ILE A C 1
ATOM 1405 O O . ILE A 1 175 ? -8.931 11.429 -9.685 1.00 74.69 175 ILE A O 1
ATOM 1409 N N . GLY A 1 176 ? -8.896 12.589 -7.775 1.00 69.19 176 GLY A N 1
ATOM 1410 C CA . GLY A 1 176 ? -8.066 13.685 -8.272 1.00 69.19 176 GLY A CA 1
ATOM 1411 C C . GLY A 1 176 ? -6.6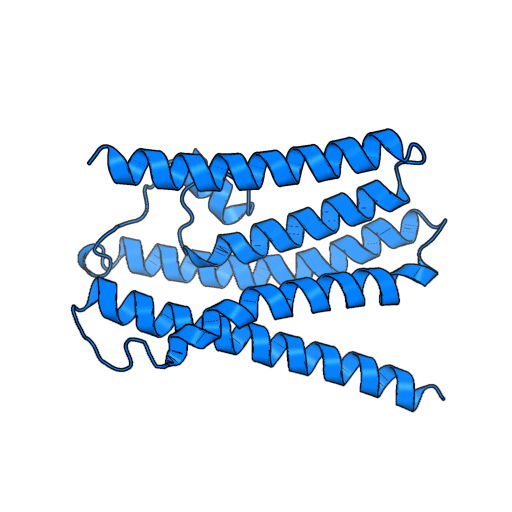96 13.226 -8.771 1.00 69.19 176 GLY A C 1
ATOM 1412 O O . GLY A 1 176 ? -6.293 13.621 -9.858 1.00 69.19 176 GLY A O 1
ATOM 1413 N N . VAL A 1 177 ? -6.013 12.348 -8.030 1.00 67.19 177 VAL A N 1
ATOM 1414 C CA . VAL A 1 177 ? -4.717 11.767 -8.422 1.00 67.19 177 VAL A CA 1
ATOM 1415 C C . VAL A 1 177 ? -4.857 10.878 -9.661 1.00 67.19 177 VAL A C 1
ATOM 1417 O O . VAL A 1 177 ? -4.007 10.917 -10.552 1.00 67.19 177 VAL A O 1
ATOM 1420 N N . PHE A 1 178 ? -5.942 10.106 -9.753 1.00 66.56 178 PHE A N 1
ATOM 1421 C CA . PHE A 1 178 ? -6.250 9.287 -10.925 1.00 66.56 178 PHE A CA 1
ATOM 1422 C C . PHE A 1 178 ? -6.471 10.153 -12.173 1.00 66.56 178 PHE A C 1
ATOM 1424 O O . PHE A 1 178 ? -5.877 9.896 -13.220 1.00 66.56 178 PHE A O 1
ATOM 1431 N N . PHE A 1 179 ? -7.253 11.229 -12.050 1.00 65.25 179 PHE A N 1
ATOM 1432 C CA . PHE A 1 179 ? -7.496 12.164 -13.149 1.00 65.25 179 PHE A CA 1
ATOM 1433 C C . PHE A 1 179 ? -6.265 13.000 -13.508 1.00 65.25 179 PHE A C 1
ATOM 1435 O O . PHE A 1 179 ? -6.027 13.222 -14.692 1.00 65.25 179 PHE A O 1
ATOM 1442 N N . SER A 1 180 ? -5.440 13.421 -12.543 1.00 57.22 180 SER A N 1
ATOM 1443 C CA . SER A 1 180 ? -4.194 14.143 -12.840 1.00 57.22 180 SER A CA 1
ATOM 1444 C C . SER A 1 180 ? -3.176 13.262 -13.566 1.00 57.22 180 SER A C 1
ATOM 1446 O O . SER A 1 180 ? -2.474 13.748 -14.449 1.00 57.22 180 SER A O 1
ATOM 1448 N N . GLY A 1 181 ? -3.128 11.965 -13.238 1.00 53.66 181 GLY A N 1
ATOM 1449 C CA . GLY A 1 181 ? -2.290 10.993 -13.944 1.00 53.66 181 GLY A CA 1
ATOM 1450 C C . GLY A 1 181 ? -2.715 10.788 -15.401 1.00 53.66 181 GLY A C 1
ATOM 1451 O O . GLY A 1 181 ? -1.858 10.677 -16.270 1.00 53.66 181 GLY A O 1
ATOM 1452 N N . GLN A 1 182 ? -4.022 10.810 -15.684 1.00 46.12 182 GLN A N 1
ATOM 1453 C CA . GLN A 1 182 ? -4.547 10.736 -17.055 1.00 46.12 182 GLN A CA 1
ATOM 1454 C C . GLN A 1 182 ? -4.381 12.048 -17.836 1.00 46.12 182 GLN A C 1
ATOM 1456 O O . GLN A 1 182 ? -4.101 12.017 -19.032 1.00 46.12 182 GLN A O 1
ATOM 1461 N N . PHE A 1 183 ? -4.512 13.202 -17.174 1.00 36.19 183 PHE A N 1
ATOM 1462 C CA . PHE A 1 183 ? -4.324 14.510 -17.811 1.00 36.19 183 PHE A CA 1
ATOM 1463 C C . PHE A 1 183 ? -2.882 14.731 -18.276 1.00 36.19 183 PHE A C 1
ATOM 1465 O O . PHE A 1 183 ? -2.688 15.226 -19.380 1.00 36.19 183 PHE A O 1
ATOM 1472 N N . MET A 1 184 ? -1.884 14.321 -17.483 1.00 38.06 184 MET A N 1
ATOM 1473 C CA . MET A 1 184 ? -0.476 14.381 -17.903 1.00 38.06 184 MET A CA 1
ATOM 1474 C C . MET A 1 184 ? -0.158 13.427 -19.063 1.00 38.06 184 MET A C 1
ATOM 1476 O O . MET A 1 184 ? 0.691 13.753 -19.878 1.00 38.06 184 MET A O 1
ATOM 1480 N N . SER A 1 185 ? -0.866 12.298 -19.200 1.00 39.34 185 SER A N 1
ATOM 1481 C CA . SER A 1 185 ? -0.676 11.369 -20.330 1.00 39.34 185 SER A CA 1
ATOM 1482 C C . SER A 1 185 ? -1.354 11.784 -21.644 1.00 39.34 185 SER A C 1
ATOM 1484 O O . SER A 1 185 ? -1.145 11.128 -22.655 1.00 39.34 185 SER A O 1
ATOM 1486 N N . LEU A 1 186 ? -2.208 12.815 -21.629 1.00 35.66 186 LEU A N 1
ATOM 1487 C CA . LEU A 1 186 ? -2.895 13.345 -22.820 1.00 35.66 186 LEU A CA 1
ATOM 1488 C C . LEU A 1 186 ? -2.237 14.624 -23.366 1.00 35.66 186 LEU A C 1
ATOM 1490 O O . LEU A 1 186 ? -2.654 15.129 -24.406 1.00 35.66 186 LEU A O 1
ATOM 1494 N N . SER A 1 187 ? -1.266 15.177 -22.635 1.00 40.81 187 SER A N 1
ATOM 1495 C CA . SER A 1 187 ? -0.521 16.385 -23.002 1.00 40.81 187 SER A CA 1
ATOM 1496 C C . SER A 1 187 ? 0.852 16.113 -23.631 1.00 40.81 187 SER A C 1
ATOM 1498 O O . SER A 1 187 ? 1.505 17.077 -24.028 1.00 40.81 187 SER A O 1
ATOM 1500 N N . ASP A 1 188 ? 1.249 14.840 -23.727 1.00 39.84 188 ASP A N 1
ATOM 1501 C CA . ASP A 1 188 ? 2.426 14.331 -24.450 1.00 39.84 188 ASP A CA 1
ATOM 1502 C C . ASP A 1 188 ? 1.978 13.596 -25.727 1.00 39.84 188 ASP A C 1
ATOM 1504 O O . ASP A 1 188 ? 2.683 13.704 -26.758 1.00 39.84 188 ASP A O 1
#